Protein AF-A0AAQ3PZ11-F1 (afdb_monomer_lite)

Sequence (234 aa):
MNQSLGDPHLLPARLTFLPKIATSPKTSNTISHLSNPSLFALSLSPSLCYAPTFAASFSEICKVVAAILHIGNVEFKAEEADSSMKLIWKELGPKFKELLELEKPGVVDSILAACERLQTLSHECCHALSTAVNLDSESPSFIVPHIQFLESYFRDKSSWKWPPYDKMHVLGCLMLQIIFRYPMQLIQPFIMSLTSMDTAHVLQTAKDAGGVCVIEAFLSSDVSTKMKLKVVTK

Secondary structure (DSSP, 8-state):
-----------------------PPPP-----SS--TTTGGGS--GGG---TTTHHHHHHHHHHHHHHHT-SSS---HHHHHHHHHHHHHHHGGGHHHHHHTT-HHHHHHHHHHHHHTT-SHHHHHHHHHHHHS-TTS-GGGHHHHHHTHHHHHHSTTT----SSPPP-HHHHHHHHHHTTS-TTT-HHHHHHHHHS-HHHHHHHTTSTTHHHHHHHHHHSS--HHHHHHHHT-

pLDDT: mean 75.03, std 25.8, range [25.61, 98.44]

Organism: NCBI:txid4628

InterPro domains:
  IPR001313 Pumilio RNA-binding repeat [PF22493] (84-232)
  IPR040000 Nucleolar protein 9 [PTHR13102] (84-234)

Foldseek 3Di:
DDDDDYDDDDDDDDDDDDDDDDDDPDDPPDPDPPLDCVVLVPLPPPPLQPDPVCNVVVVVLCVLLVVLVPPPDDCPDLVNNQVVLVVVCVVPLLCCLVCLLSVNLSSLLSSLVSCLSSVHCLLSNLVSLLVSQADPPDDLLCSLVCLQASVQCSVCVVNDDRDLPDAGDQSSLSSLLSNLADAPVSNVSVLNNLLNDDPSVLVSLCVHPSSVSSLVSNCVHPDDPVSNVSSVVD

Structure (mmCIF, N/CA/C/O backbone):
data_AF-A0AAQ3PZ11-F1
#
_entry.id   AF-A0AAQ3PZ11-F1
#
loop_
_atom_site.group_PDB
_atom_site.id
_atom_site.type_symbol
_atom_site.label_atom_id
_atom_site.label_alt_id
_atom_site.label_comp_id
_atom_site.label_asym_id
_atom_site.label_entity_id
_atom_site.label_seq_id
_atom_site.pdbx_PDB_ins_code
_atom_site.Cartn_x
_atom_site.Cartn_y
_atom_site.Cartn_z
_atom_site.occupancy
_atom_site.B_iso_or_equiv
_atom_site.auth_seq_id
_atom_site.auth_comp_id
_atom_site.auth_asym_id
_atom_site.auth_atom_id
_atom_site.pdbx_PDB_model_num
ATOM 1 N N . MET A 1 1 ? -77.771 -7.022 -54.680 1.00 36.75 1 MET A N 1
ATOM 2 C CA . MET A 1 1 ? -78.127 -8.418 -55.024 1.00 36.75 1 MET A CA 1
ATOM 3 C C . MET A 1 1 ? -77.152 -9.322 -54.283 1.00 36.75 1 MET A C 1
ATOM 5 O O . MET A 1 1 ? -76.015 -8.904 -54.111 1.00 36.75 1 MET A O 1
ATOM 9 N N . ASN A 1 2 ? -77.604 -10.474 -53.782 1.00 32.19 2 ASN A N 1
ATOM 10 C CA . ASN A 1 2 ? -76.866 -11.309 -52.814 1.00 32.19 2 ASN A CA 1
ATOM 11 C C . ASN A 1 2 ? -76.415 -12.648 -53.439 1.00 32.19 2 ASN A C 1
ATOM 13 O O . ASN A 1 2 ? -76.792 -12.921 -54.574 1.00 32.19 2 ASN A O 1
ATOM 17 N N . GLN A 1 3 ? -75.769 -13.502 -52.617 1.00 35.34 3 GLN A N 1
ATOM 18 C CA . GLN A 1 3 ? -75.405 -14.922 -52.854 1.00 35.34 3 GLN A CA 1
ATOM 19 C C . GLN A 1 3 ? -74.089 -15.111 -53.650 1.00 35.34 3 GLN A C 1
ATOM 21 O O . GLN A 1 3 ? -73.796 -14.295 -54.515 1.00 35.34 3 GLN A O 1
ATOM 26 N N . SER A 1 4 ? -73.241 -16.134 -53.432 1.00 34.75 4 SER A N 1
ATOM 27 C CA . SER A 1 4 ? -73.127 -17.224 -52.418 1.00 34.75 4 SER A CA 1
ATOM 28 C C . SER A 1 4 ? -71.716 -17.874 -52.564 1.00 34.75 4 SER A C 1
ATOM 30 O O . SER A 1 4 ? -71.131 -17.741 -53.635 1.00 34.75 4 SER A O 1
ATOM 32 N N . LEU A 1 5 ? -71.071 -18.567 -51.605 1.00 34.78 5 LEU A N 1
ATOM 33 C CA . LEU A 1 5 ? -71.416 -18.963 -50.218 1.00 34.78 5 LEU A CA 1
ATOM 34 C C . LEU A 1 5 ? -70.396 -18.299 -49.229 1.00 34.78 5 LEU A C 1
ATOM 36 O O . LEU A 1 5 ? -70.319 -17.078 -49.301 1.00 34.78 5 LEU A O 1
ATOM 40 N N . GLY A 1 6 ? -69.602 -18.893 -48.312 1.00 31.66 6 GLY A N 1
ATOM 41 C CA . GLY A 1 6 ? -69.467 -20.254 -47.750 1.00 31.66 6 GLY A CA 1
ATOM 42 C C . GLY A 1 6 ? -68.297 -20.413 -46.751 1.00 31.66 6 GLY A C 1
ATOM 43 O O . GLY A 1 6 ? -67.342 -19.647 -46.800 1.00 31.66 6 GLY A O 1
ATOM 44 N N . ASP A 1 7 ? -68.408 -21.406 -45.858 1.00 33.47 7 ASP A N 1
ATOM 45 C CA . ASP A 1 7 ? -67.497 -21.811 -44.754 1.00 33.47 7 ASP A CA 1
ATOM 46 C C . ASP A 1 7 ? -67.854 -23.283 -44.370 1.00 33.47 7 ASP A C 1
ATOM 48 O O . ASP A 1 7 ? -68.903 -23.746 -44.845 1.00 33.47 7 ASP A O 1
ATOM 52 N N . PRO A 1 8 ? -67.155 -24.032 -43.477 1.00 45.72 8 PRO A N 1
ATOM 53 C CA . PRO A 1 8 ? -65.787 -23.913 -42.933 1.00 45.72 8 PRO A CA 1
ATOM 54 C C . PRO A 1 8 ? -64.980 -25.249 -43.004 1.00 45.72 8 PRO A C 1
ATOM 56 O O . PRO A 1 8 ? -65.504 -26.246 -43.492 1.00 45.72 8 PRO A O 1
ATOM 59 N N . HIS A 1 9 ? -63.737 -25.309 -42.472 1.00 32.34 9 HIS A N 1
ATOM 60 C CA . HIS A 1 9 ? -63.241 -26.332 -41.496 1.00 32.34 9 HIS A CA 1
ATOM 61 C C . HIS A 1 9 ? -61.698 -26.502 -41.383 1.00 32.34 9 HIS A C 1
ATOM 63 O O . HIS A 1 9 ? -60.962 -26.444 -42.358 1.00 32.34 9 HIS A O 1
ATOM 69 N N . LEU A 1 10 ? -61.269 -26.879 -40.164 1.00 33.16 10 LEU A N 1
ATOM 70 C CA . LEU A 1 10 ? -60.107 -27.727 -39.804 1.00 33.16 10 LEU A CA 1
ATOM 71 C C . LEU A 1 10 ? -58.674 -27.307 -40.213 1.00 33.16 10 LEU A C 1
ATOM 73 O O . LEU A 1 10 ? -58.118 -27.765 -41.207 1.00 33.16 10 LEU A O 1
ATOM 77 N N . LEU A 1 11 ? -57.987 -26.654 -39.266 1.00 35.41 11 LEU A N 1
ATOM 78 C CA . LEU A 1 11 ? -56.567 -26.908 -38.974 1.00 35.41 11 LEU A CA 1
ATOM 79 C C . LEU A 1 11 ? -56.425 -27.385 -37.511 1.00 35.41 11 LEU A C 1
ATOM 81 O O . LEU A 1 11 ? -57.203 -26.947 -36.660 1.00 35.41 11 LEU A O 1
ATOM 85 N N . PRO A 1 12 ? -55.493 -28.307 -37.194 1.00 33.69 12 PRO A N 1
ATOM 86 C CA . PRO A 1 12 ? -55.446 -28.969 -35.890 1.00 33.69 12 PRO A CA 1
ATOM 87 C C . PRO A 1 12 ? -54.764 -28.124 -34.806 1.00 33.69 12 PRO A C 1
ATOM 89 O O . PRO A 1 12 ? -53.751 -27.466 -35.037 1.00 33.69 12 PRO A O 1
ATOM 92 N N . ALA A 1 13 ? -55.278 -28.212 -33.579 1.00 28.98 13 ALA A N 1
ATOM 93 C CA . ALA A 1 13 ? -54.666 -27.589 -32.412 1.00 28.98 13 ALA A CA 1
ATOM 94 C C . ALA A 1 13 ? -53.525 -28.441 -31.830 1.00 28.98 13 ALA A C 1
ATOM 96 O O . ALA A 1 13 ? -53.654 -29.659 -31.689 1.00 28.98 13 ALA A O 1
ATOM 97 N N . ARG A 1 14 ? -52.468 -27.783 -31.337 1.00 26.67 14 ARG A N 1
ATOM 98 C CA . ARG A 1 14 ? -51.673 -28.319 -30.223 1.00 26.67 14 ARG A CA 1
ATOM 99 C C . ARG A 1 14 ? -51.283 -27.208 -29.249 1.00 26.67 14 ARG A C 1
ATOM 101 O O . ARG A 1 14 ? -50.350 -26.448 -29.479 1.00 26.67 14 ARG A O 1
ATOM 108 N N . LEU A 1 15 ? -52.043 -27.115 -28.161 1.00 26.11 15 LEU A N 1
ATOM 109 C CA . LEU A 1 15 ? -51.748 -26.264 -27.009 1.00 26.11 15 LEU A CA 1
ATOM 110 C C . LEU A 1 15 ? -50.578 -26.844 -26.207 1.00 26.11 15 LEU A C 1
ATOM 112 O O . LEU A 1 15 ? -50.657 -28.007 -25.826 1.00 26.11 15 LEU A O 1
ATOM 116 N N . THR A 1 16 ? -49.608 -26.008 -25.824 1.00 27.89 16 THR A N 1
ATOM 117 C CA . THR A 1 16 ? -48.995 -26.042 -24.478 1.00 27.89 16 THR A CA 1
ATOM 118 C C . THR A 1 16 ? -48.385 -24.685 -24.109 1.00 27.89 16 THR A C 1
ATOM 120 O O . THR A 1 16 ? -47.317 -24.335 -24.591 1.00 27.89 16 THR A O 1
ATOM 123 N N . PHE A 1 17 ? -49.092 -23.971 -23.232 1.00 27.08 17 PHE A N 1
ATOM 124 C CA . PHE A 1 17 ? -48.616 -23.175 -22.089 1.00 27.08 17 PH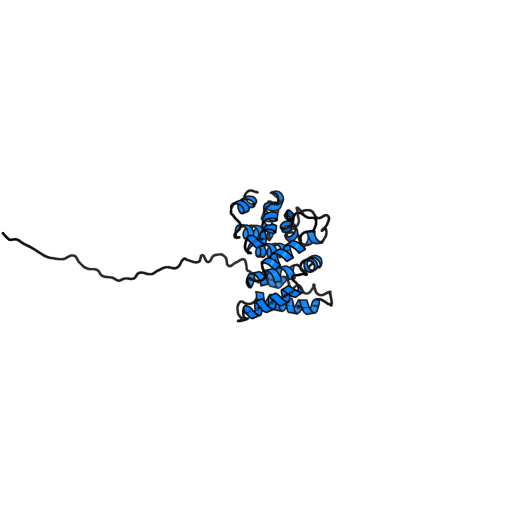E A CA 1
ATOM 125 C C . PHE A 1 17 ? -47.421 -22.187 -22.171 1.00 27.08 17 PHE A C 1
ATOM 127 O O . PHE A 1 17 ? -46.290 -22.496 -22.523 1.00 27.08 17 PHE A O 1
ATOM 134 N N . LEU A 1 18 ? -47.729 -20.994 -21.645 1.00 26.38 18 LEU A N 1
ATOM 135 C CA . LEU A 1 18 ? -46.874 -19.970 -21.020 1.00 26.38 18 LEU A CA 1
ATOM 136 C C . LEU A 1 18 ? -45.998 -20.544 -19.860 1.00 26.38 18 LEU A C 1
ATOM 138 O O . LEU A 1 18 ? -46.338 -21.628 -19.384 1.00 26.38 18 LEU A O 1
ATOM 142 N N . PRO A 1 19 ? -44.954 -19.844 -19.329 1.00 30.02 19 PRO A N 1
ATOM 143 C CA . PRO A 1 19 ? -44.882 -18.380 -19.247 1.00 30.02 19 PRO A CA 1
ATOM 144 C C . PRO A 1 19 ? -43.531 -17.669 -19.479 1.00 30.02 19 PRO A C 1
ATOM 146 O O . PRO A 1 19 ? -42.442 -18.230 -19.526 1.00 30.02 19 PRO A O 1
ATOM 149 N N . LYS A 1 20 ? -43.671 -16.342 -19.545 1.00 34.81 20 LYS A N 1
ATOM 150 C CA . LYS A 1 20 ? -42.645 -15.295 -19.487 1.00 34.81 20 LYS A CA 1
ATOM 151 C C . LYS A 1 20 ? -41.867 -15.355 -18.160 1.00 34.81 20 LYS A C 1
ATOM 153 O O . LYS A 1 20 ? -42.474 -15.202 -17.104 1.00 34.81 20 LYS A O 1
ATOM 158 N N . ILE A 1 21 ? -40.541 -15.491 -18.214 1.00 27.78 21 ILE A N 1
ATOM 159 C CA . ILE A 1 21 ? -39.638 -15.370 -17.054 1.00 27.78 21 ILE A CA 1
ATOM 160 C C . ILE A 1 21 ? -38.658 -14.221 -17.312 1.00 27.78 21 ILE A C 1
ATOM 162 O O . ILE A 1 21 ? -38.036 -14.159 -18.370 1.00 27.78 21 ILE A O 1
ATOM 166 N N . ALA A 1 22 ? -38.522 -13.312 -16.346 1.00 37.34 22 ALA A N 1
ATOM 167 C CA . ALA A 1 22 ? -37.475 -12.295 -16.350 1.00 37.34 22 ALA A CA 1
ATOM 168 C C . ALA A 1 22 ? -36.195 -12.876 -15.730 1.00 37.34 22 ALA A C 1
ATOM 170 O O . ALA A 1 22 ? -36.242 -13.441 -14.639 1.00 37.34 22 ALA A O 1
ATOM 171 N N . THR A 1 23 ? -35.054 -12.731 -16.404 1.00 29.06 23 THR A N 1
ATOM 172 C CA . THR A 1 23 ? -33.760 -13.218 -15.905 1.00 29.06 23 THR A CA 1
ATOM 173 C C . THR A 1 23 ? -32.856 -12.060 -15.500 1.00 29.06 23 THR A C 1
ATOM 175 O O . THR A 1 23 ? -32.478 -11.245 -16.339 1.00 29.06 23 THR A O 1
ATOM 178 N N . SER A 1 24 ? -32.494 -12.033 -14.215 1.00 25.89 24 SER A N 1
ATOM 179 C CA . SER A 1 24 ? -31.469 -11.160 -13.626 1.00 25.89 24 SER A CA 1
ATOM 180 C C . SER A 1 24 ? -30.148 -11.189 -14.415 1.00 25.89 24 SER A C 1
ATOM 182 O O . SER A 1 24 ? -29.820 -12.238 -14.985 1.00 25.89 24 SER A O 1
ATOM 184 N N . PRO A 1 25 ? -29.337 -10.108 -14.412 1.00 28.06 25 PRO A N 1
ATOM 185 C CA . PRO A 1 25 ? -27.943 -10.196 -14.842 1.00 28.06 25 PRO A CA 1
ATOM 186 C C . PRO A 1 25 ? -27.218 -11.312 -14.075 1.00 28.06 25 PRO A C 1
ATOM 188 O O . PRO A 1 25 ? -27.353 -11.435 -12.856 1.00 28.06 25 PRO A O 1
ATOM 191 N N . LYS A 1 26 ? -26.465 -12.146 -14.801 1.00 25.95 26 LYS A N 1
ATOM 192 C CA . LYS A 1 26 ? -25.678 -13.239 -14.218 1.00 25.95 26 LYS A CA 1
ATOM 193 C C . LYS A 1 26 ? -24.425 -12.680 -13.548 1.00 25.95 26 LYS A C 1
ATOM 195 O O . LYS A 1 26 ? -23.595 -12.069 -14.217 1.00 25.95 26 LYS A O 1
ATOM 200 N N . THR A 1 27 ? -24.251 -12.957 -12.259 1.00 28.91 27 THR A N 1
ATOM 201 C CA . THR A 1 27 ? -22.970 -12.773 -11.570 1.00 28.91 27 THR A CA 1
ATOM 202 C C . THR A 1 27 ? -21.941 -13.764 -12.120 1.00 28.91 27 THR A C 1
ATOM 204 O O . THR A 1 27 ? -22.195 -14.968 -12.186 1.00 28.91 27 THR A O 1
ATOM 207 N N . SER A 1 28 ? -20.777 -13.266 -12.542 1.00 25.61 28 SER A N 1
ATOM 208 C CA . SER A 1 28 ? -19.688 -14.106 -13.058 1.00 25.61 28 SER A CA 1
ATOM 209 C C . SER A 1 28 ? -18.809 -14.602 -11.906 1.00 25.61 28 SER A C 1
ATOM 211 O O . SER A 1 28 ? -17.788 -14.000 -11.573 1.00 25.61 28 SER A O 1
ATOM 213 N N . ASN A 1 29 ? -19.230 -15.690 -11.260 1.00 31.52 29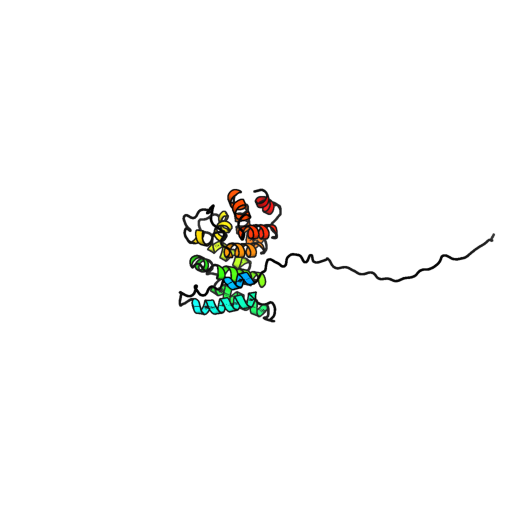 ASN A N 1
ATOM 214 C CA . ASN A 1 29 ? -18.560 -16.263 -10.089 1.00 31.52 29 ASN A CA 1
ATOM 215 C C . ASN A 1 29 ? -17.237 -16.972 -10.465 1.00 31.52 29 ASN A C 1
ATOM 217 O O . ASN A 1 29 ? -17.203 -18.200 -10.512 1.00 31.52 29 ASN A O 1
ATOM 221 N N . THR A 1 30 ? -16.152 -16.225 -10.727 1.00 31.47 30 THR A N 1
ATOM 222 C CA . THR A 1 30 ? -14.838 -16.833 -11.062 1.00 31.47 30 THR A CA 1
ATOM 223 C C . THR A 1 30 ? -13.592 -16.128 -10.489 1.00 31.47 30 THR A C 1
ATOM 225 O O . THR A 1 30 ? -12.499 -16.309 -11.015 1.00 31.47 30 THR A O 1
ATOM 228 N N . ILE A 1 31 ? -13.701 -15.360 -9.396 1.00 30.31 31 ILE A N 1
ATOM 229 C CA . ILE A 1 31 ? -12.525 -14.950 -8.592 1.00 30.31 31 ILE A CA 1
ATOM 230 C C . ILE A 1 31 ? -12.831 -15.159 -7.104 1.00 30.31 31 ILE A C 1
ATOM 232 O O . ILE A 1 31 ? -13.389 -14.291 -6.442 1.00 30.31 31 ILE A O 1
ATOM 236 N N . SER A 1 32 ? -12.469 -16.330 -6.578 1.00 26.75 32 SER A N 1
ATOM 237 C CA . SER A 1 32 ? -12.678 -16.707 -5.169 1.00 26.75 32 SER A CA 1
ATOM 238 C C . SER A 1 32 ? -11.451 -17.397 -4.555 1.00 26.75 32 SER A C 1
ATOM 240 O O . SER A 1 32 ? -11.596 -18.273 -3.708 1.00 26.75 32 SER A O 1
ATOM 242 N N . HIS A 1 33 ? -10.245 -17.064 -5.037 1.00 29.50 33 HIS A N 1
ATOM 243 C CA . HIS A 1 33 ? -9.034 -17.858 -4.773 1.00 29.50 33 HIS A CA 1
ATOM 244 C C . HIS A 1 33 ? -7.789 -17.081 -4.301 1.00 29.50 33 HIS A C 1
ATOM 246 O O . HIS A 1 33 ? -6.755 -17.705 -4.074 1.00 29.50 33 HIS A O 1
ATOM 252 N N . LEU A 1 34 ? -7.880 -15.756 -4.114 1.00 34.66 34 LEU A N 1
ATOM 253 C CA . LEU A 1 34 ? -6.769 -14.913 -3.626 1.00 34.66 34 LEU A CA 1
ATOM 254 C C . LEU A 1 34 ? -6.994 -14.289 -2.236 1.00 34.66 34 LEU A C 1
ATOM 256 O O . LEU A 1 34 ? -6.054 -13.790 -1.630 1.00 34.66 34 LEU A O 1
ATOM 260 N N . SER A 1 35 ? -8.195 -14.394 -1.665 1.00 35.59 35 SER A N 1
ATOM 261 C CA . SER A 1 35 ? -8.457 -14.104 -0.247 1.00 35.59 35 SER A CA 1
ATOM 262 C C . SER A 1 35 ? -8.221 -15.358 0.606 1.00 35.59 35 SER A C 1
ATOM 264 O O . SER A 1 35 ? -9.151 -15.893 1.207 1.00 35.59 35 SER A O 1
ATOM 266 N N . ASN A 1 36 ? -6.992 -15.887 0.593 1.00 31.98 36 ASN A N 1
ATOM 267 C CA . ASN A 1 36 ? -6.653 -17.132 1.286 1.00 31.98 36 ASN A CA 1
ATOM 268 C C . ASN A 1 36 ? -6.237 -16.852 2.751 1.00 31.98 36 ASN A C 1
ATOM 270 O O . ASN A 1 36 ? -5.145 -16.318 2.975 1.00 31.98 36 ASN A O 1
ATOM 274 N N . PRO A 1 37 ? -7.054 -17.204 3.767 1.00 38.53 37 PRO A N 1
ATOM 275 C CA . PRO A 1 37 ? -6.799 -16.824 5.161 1.00 38.53 37 PRO A CA 1
ATOM 276 C C . PRO A 1 37 ? -5.552 -17.488 5.770 1.00 38.53 37 PRO A C 1
ATOM 278 O O . PRO A 1 37 ? -5.083 -17.052 6.821 1.00 38.53 37 PRO A O 1
ATOM 281 N N . SER A 1 38 ? -4.974 -18.502 5.114 1.00 32.47 38 SER A N 1
ATOM 282 C CA . SER A 1 38 ? -3.760 -19.182 5.579 1.00 32.47 38 SER A CA 1
ATOM 283 C C . SER A 1 38 ? -2.516 -18.284 5.633 1.00 32.47 38 SER A C 1
ATOM 285 O O . SER A 1 38 ? -1.580 -18.614 6.355 1.00 32.47 38 SER A O 1
ATOM 287 N N . LEU A 1 39 ? -2.480 -17.169 4.889 1.00 37.41 39 LEU A N 1
ATOM 288 C CA . LEU A 1 39 ? -1.360 -16.217 4.938 1.00 37.41 39 LEU A CA 1
ATOM 289 C C . LEU A 1 39 ? -1.420 -15.289 6.162 1.00 37.41 39 LEU A C 1
ATOM 291 O O . LEU A 1 39 ? -0.385 -15.021 6.767 1.00 37.41 39 LEU A O 1
ATOM 295 N N . PHE A 1 40 ? -2.615 -14.859 6.583 1.00 41.53 40 PHE A N 1
ATOM 296 C CA . PHE A 1 40 ? -2.774 -13.974 7.747 1.00 41.53 40 PHE A CA 1
ATOM 297 C C . PHE A 1 40 ? -2.348 -14.644 9.060 1.00 41.53 40 PHE A C 1
ATOM 299 O O . PHE A 1 40 ? -1.725 -14.004 9.907 1.00 41.53 40 PHE A O 1
ATOM 306 N N . ALA A 1 41 ? -2.592 -15.952 9.198 1.00 36.62 41 ALA A N 1
ATOM 307 C CA . ALA A 1 41 ? -2.204 -16.731 10.377 1.00 36.62 41 ALA A CA 1
ATOM 308 C C . ALA A 1 41 ? -0.682 -16.756 10.649 1.00 36.62 41 ALA A C 1
ATOM 310 O O . ALA A 1 41 ? -0.273 -17.050 11.769 1.00 36.62 41 ALA A O 1
ATOM 311 N N . LEU A 1 42 ? 0.156 -16.435 9.653 1.00 35.06 42 LEU A N 1
ATOM 312 C CA . LEU A 1 42 ? 1.618 -16.424 9.779 1.00 35.06 42 LEU A CA 1
ATOM 313 C C . LEU A 1 42 ? 2.203 -15.045 10.136 1.00 35.06 42 LEU A C 1
ATOM 315 O O . LEU A 1 42 ? 3.373 -14.971 10.503 1.00 35.06 42 LEU A O 1
ATOM 319 N N . SER A 1 43 ? 1.420 -13.958 10.081 1.00 40.31 43 SER A N 1
ATOM 320 C CA . SER A 1 43 ? 1.929 -12.612 10.406 1.00 40.31 43 SER A CA 1
ATOM 321 C C . SER A 1 43 ? 1.996 -12.318 11.914 1.00 40.31 43 SER A C 1
ATOM 323 O O . SER A 1 43 ? 2.635 -11.343 12.312 1.00 40.31 43 SER A O 1
ATOM 325 N N . LEU A 1 44 ? 1.367 -13.136 12.764 1.00 41.19 44 LEU A N 1
ATOM 326 C CA . LEU A 1 44 ? 1.407 -13.003 14.228 1.00 41.19 44 LEU A CA 1
ATOM 327 C C . LEU A 1 44 ? 2.577 -13.801 14.830 1.00 41.19 44 LEU A C 1
ATOM 329 O O . LEU A 1 44 ? 2.393 -14.658 15.694 1.00 41.19 44 LEU A O 1
ATOM 333 N N . SER A 1 45 ? 3.797 -13.527 14.356 1.00 34.06 45 SER A N 1
ATOM 334 C CA . SER A 1 45 ? 5.008 -14.172 14.877 1.00 34.06 45 SER A CA 1
ATOM 335 C C . SER A 1 45 ? 5.249 -13.780 16.351 1.00 34.06 45 SER A C 1
ATOM 337 O O . SER A 1 45 ? 5.330 -12.582 16.643 1.00 34.06 45 SER A O 1
ATOM 339 N N . PRO A 1 46 ? 5.425 -14.735 17.292 1.00 39.84 46 PRO A N 1
ATOM 340 C CA . PRO A 1 4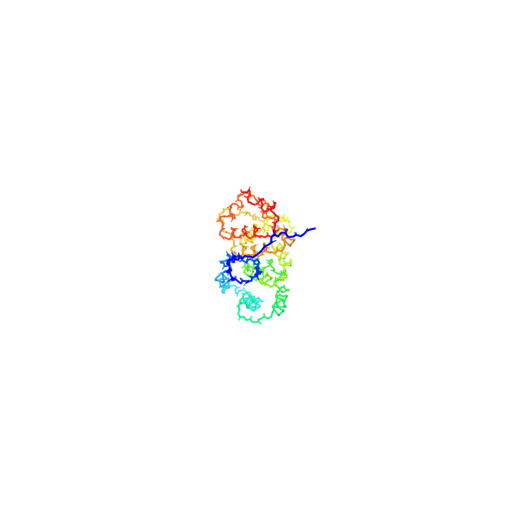6 ? 5.584 -14.436 18.725 1.00 39.84 46 PRO A CA 1
ATOM 341 C C . PRO A 1 46 ? 6.812 -13.590 19.111 1.00 39.84 46 PRO A C 1
ATOM 343 O O . PRO A 1 46 ? 6.938 -13.181 20.265 1.00 39.84 46 PRO A O 1
ATOM 346 N N . SER A 1 47 ? 7.730 -13.333 18.176 1.00 36.41 47 SER A N 1
ATOM 347 C CA . SER A 1 47 ? 8.995 -12.623 18.400 1.00 36.41 47 SER A CA 1
ATOM 348 C C . SER A 1 47 ? 8.874 -11.099 18.556 1.00 36.41 47 SER A C 1
ATOM 350 O O . SER A 1 47 ? 9.836 -10.466 18.983 1.00 36.41 47 SER A O 1
ATOM 352 N N . LEU A 1 48 ? 7.723 -10.484 18.259 1.00 44.00 48 LEU A N 1
ATOM 353 C CA . LEU A 1 48 ? 7.564 -9.015 18.206 1.00 44.00 48 LEU A CA 1
ATOM 354 C C . LEU A 1 48 ? 7.462 -8.308 19.586 1.00 44.00 48 LEU A C 1
ATOM 356 O O . LEU A 1 48 ? 7.112 -7.126 19.674 1.00 44.00 48 LEU A O 1
ATOM 360 N N . CYS A 1 49 ? 7.747 -9.028 20.674 1.00 38.16 49 CYS A N 1
ATOM 361 C CA . CYS A 1 49 ? 7.305 -8.728 22.041 1.00 38.16 49 CYS A CA 1
ATOM 362 C C . CYS A 1 49 ? 8.365 -8.083 22.963 1.00 38.16 49 CYS A C 1
ATOM 364 O O . CYS A 1 49 ? 8.372 -8.359 24.160 1.00 38.16 49 CYS A O 1
ATOM 366 N N . TYR A 1 50 ? 9.233 -7.198 22.453 1.00 38.78 50 TYR A N 1
ATOM 367 C CA . TYR A 1 50 ? 10.238 -6.484 23.271 1.00 38.78 50 TYR A CA 1
ATOM 368 C C . TYR A 1 50 ? 10.116 -4.948 23.245 1.00 38.78 50 TYR A C 1
ATOM 370 O O . TYR A 1 50 ? 11.056 -4.217 22.950 1.00 38.78 50 TYR A O 1
ATOM 378 N N . ALA A 1 51 ? 8.936 -4.448 23.626 1.00 40.97 51 ALA A N 1
ATOM 379 C CA . ALA A 1 51 ? 8.744 -3.076 24.111 1.00 40.97 51 ALA A CA 1
ATOM 380 C C . ALA A 1 51 ? 7.623 -3.067 25.178 1.00 40.97 51 ALA A C 1
ATOM 382 O O . ALA A 1 51 ? 6.463 -3.319 24.830 1.00 40.97 51 ALA A O 1
ATOM 383 N N . PRO A 1 52 ? 7.922 -2.814 26.472 1.00 42.50 52 PRO A N 1
ATOM 384 C CA . PRO A 1 52 ? 6.985 -3.094 27.567 1.00 42.50 52 PRO A CA 1
ATOM 385 C C . PRO A 1 52 ? 5.716 -2.229 27.534 1.00 42.50 52 PRO A C 1
ATOM 387 O O . PRO A 1 52 ? 4.649 -2.698 27.916 1.00 42.50 52 PRO A O 1
ATOM 390 N N . THR A 1 53 ? 5.799 -1.001 27.020 1.00 48.41 53 THR A N 1
ATOM 391 C CA . THR A 1 53 ? 4.660 -0.078 26.865 1.00 48.41 53 THR A CA 1
ATOM 392 C C . THR A 1 53 ? 3.693 -0.450 25.739 1.00 48.41 53 THR A C 1
ATOM 394 O O . THR A 1 53 ? 2.588 0.083 25.710 1.00 48.41 53 THR A O 1
ATOM 397 N N . PHE A 1 54 ? 4.078 -1.332 24.809 1.00 45.38 54 PHE A N 1
ATOM 398 C CA . PHE A 1 54 ? 3.275 -1.636 23.615 1.00 45.38 54 PHE A CA 1
ATOM 399 C C . PHE A 1 54 ? 2.669 -3.046 23.630 1.00 45.38 54 PHE A C 1
ATOM 401 O O . PHE A 1 54 ? 1.588 -3.249 23.085 1.00 45.38 54 PHE A O 1
ATOM 408 N N . ALA A 1 55 ? 3.335 -4.020 24.262 1.00 49.06 55 ALA A N 1
ATOM 409 C CA . ALA A 1 55 ? 2.983 -5.442 24.160 1.00 49.06 55 ALA A CA 1
ATOM 410 C C . ALA A 1 55 ? 1.556 -5.787 24.642 1.00 49.06 55 ALA A C 1
ATOM 412 O O . ALA A 1 55 ? 0.883 -6.608 24.019 1.00 49.06 55 ALA A O 1
ATOM 413 N N . ALA A 1 56 ? 1.072 -5.144 25.712 1.00 41.81 56 ALA A N 1
ATOM 414 C CA . ALA A 1 56 ? -0.282 -5.371 26.227 1.00 41.81 56 ALA A CA 1
ATOM 415 C C . ALA A 1 56 ? -1.358 -4.893 25.234 1.00 41.81 56 ALA A C 1
ATOM 417 O O . ALA A 1 56 ? -2.219 -5.671 24.825 1.00 41.81 56 ALA A O 1
ATOM 418 N N . SER A 1 57 ? -1.256 -3.640 24.780 1.00 51.59 57 SER A N 1
ATOM 419 C CA . SER A 1 57 ? -2.168 -3.049 23.794 1.00 51.59 57 SER A CA 1
ATOM 420 C C . SER A 1 57 ? -2.117 -3.783 22.453 1.00 51.59 57 SER A C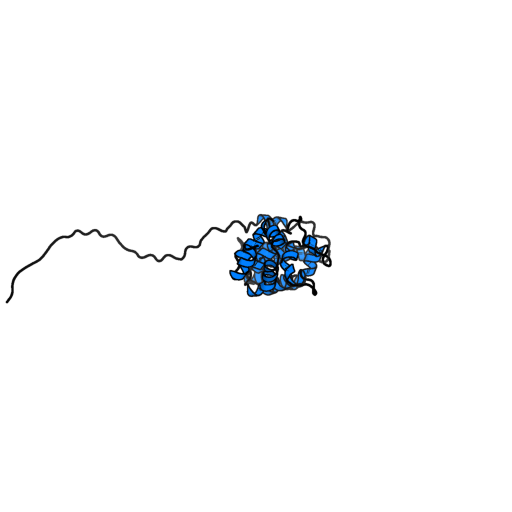 1
ATOM 422 O O . SER A 1 57 ? -3.152 -4.000 21.831 1.00 51.59 57 SER A O 1
ATOM 424 N N . PHE A 1 58 ? -0.925 -4.211 22.024 1.00 55.88 58 PHE A N 1
ATOM 425 C CA . PHE A 1 58 ? -0.720 -4.965 20.787 1.00 55.88 58 PHE A CA 1
ATOM 426 C C . PHE A 1 58 ? -1.533 -6.264 20.764 1.00 55.88 58 PHE A C 1
ATOM 428 O O . PHE A 1 58 ? -2.189 -6.546 19.768 1.00 55.88 58 PHE A O 1
ATOM 435 N N . SER A 1 59 ? -1.543 -7.026 21.864 1.00 56.06 59 SER A N 1
ATOM 436 C CA . SER A 1 59 ? -2.297 -8.284 21.959 1.00 56.06 59 SER A CA 1
ATOM 437 C C . SER A 1 59 ? -3.801 -8.068 21.760 1.00 56.06 59 SER A C 1
ATOM 439 O O . SER A 1 59 ? -4.416 -8.750 20.941 1.00 56.06 59 SER A O 1
ATOM 441 N N . GLU A 1 60 ? -4.395 -7.077 22.434 1.00 55.22 60 GLU A N 1
ATOM 442 C CA . GLU A 1 60 ? -5.827 -6.782 22.280 1.00 55.22 60 GLU A CA 1
ATOM 443 C C . GLU A 1 60 ? -6.163 -6.175 20.914 1.00 55.22 60 GLU A C 1
ATOM 445 O O . GLU A 1 60 ? -7.170 -6.548 20.316 1.00 55.22 60 GLU A O 1
ATOM 450 N N . ILE A 1 61 ? -5.307 -5.316 20.355 1.00 61.91 61 ILE A N 1
ATOM 451 C CA . ILE A 1 61 ? -5.520 -4.767 19.008 1.00 61.91 61 ILE A CA 1
ATOM 452 C C . ILE A 1 61 ? -5.424 -5.876 17.953 1.00 61.91 61 ILE A C 1
ATOM 454 O O . ILE A 1 61 ? -6.295 -5.966 17.091 1.00 61.91 61 ILE A O 1
ATOM 458 N N . CYS A 1 62 ? -4.438 -6.772 18.045 1.00 60.53 62 CYS A N 1
ATOM 459 C CA . CYS A 1 62 ? -4.351 -7.936 17.165 1.00 60.53 62 CYS A CA 1
ATOM 460 C C . CYS A 1 62 ? -5.547 -8.877 17.337 1.00 60.53 62 CYS A C 1
ATOM 462 O O . CYS A 1 62 ? -6.028 -9.389 16.333 1.00 60.53 62 CYS A O 1
ATOM 464 N N . LYS A 1 63 ? -6.090 -9.064 18.549 1.00 59.31 63 LYS A N 1
ATOM 465 C CA . LYS A 1 63 ? -7.341 -9.818 18.749 1.00 59.31 63 LYS A CA 1
ATOM 466 C C . LYS A 1 63 ? -8.545 -9.131 18.115 1.00 59.31 63 LYS A C 1
ATOM 468 O O . LYS A 1 63 ? -9.324 -9.819 17.470 1.00 59.31 63 LYS A O 1
ATOM 473 N N . VAL A 1 64 ? -8.715 -7.816 18.266 1.00 59.94 64 VAL A N 1
ATOM 474 C CA . VAL A 1 64 ? -9.855 -7.094 17.671 1.00 59.94 64 VAL A CA 1
ATOM 475 C C . VAL A 1 64 ? -9.743 -7.071 16.148 1.00 59.94 64 VAL A C 1
ATOM 477 O O . VAL A 1 64 ? -10.727 -7.350 15.471 1.00 59.94 64 VAL A O 1
ATOM 480 N N . VAL A 1 65 ? -8.555 -6.825 15.591 1.00 64.12 65 VAL A N 1
ATOM 481 C CA . VAL A 1 65 ? -8.346 -6.842 14.137 1.00 64.12 65 VAL A CA 1
ATOM 482 C C . VAL A 1 65 ? -8.449 -8.261 13.566 1.00 64.12 65 VAL A C 1
ATOM 484 O O . VAL A 1 65 ? -9.095 -8.447 12.539 1.00 64.12 65 VAL A O 1
ATOM 487 N N . ALA A 1 66 ? -7.918 -9.284 14.244 1.00 65.31 66 ALA A N 1
ATOM 488 C CA . ALA A 1 66 ? -8.123 -10.675 13.840 1.00 65.31 66 ALA A CA 1
ATOM 489 C C . ALA A 1 66 ? -9.596 -11.090 13.967 1.00 65.31 66 ALA A C 1
ATOM 491 O O . ALA A 1 66 ? -10.107 -11.739 13.064 1.00 65.31 66 ALA A O 1
ATOM 492 N N . ALA A 1 67 ? -10.308 -10.685 15.025 1.00 60.97 67 ALA A N 1
ATOM 493 C CA . ALA A 1 67 ? -11.743 -10.927 15.161 1.00 60.97 67 ALA A CA 1
ATOM 494 C C . ALA A 1 67 ? -12.509 -10.276 14.005 1.00 60.97 67 ALA A C 1
ATOM 496 O O . ALA A 1 67 ? -13.262 -10.971 13.335 1.00 60.97 67 ALA A O 1
ATOM 497 N N . ILE A 1 68 ? -12.239 -8.998 13.708 1.00 62.62 68 ILE A N 1
ATOM 498 C CA . ILE A 1 68 ? -12.751 -8.277 12.534 1.00 62.62 68 ILE A CA 1
ATOM 499 C C . ILE A 1 68 ? -12.509 -9.100 11.258 1.00 62.62 68 ILE A C 1
ATOM 501 O O . ILE A 1 68 ? -13.470 -9.465 10.584 1.00 62.62 68 ILE A O 1
ATOM 505 N N . LEU A 1 69 ? -11.260 -9.455 10.945 1.00 62.84 69 LEU A N 1
ATOM 506 C CA . LEU A 1 69 ? -10.901 -10.201 9.730 1.00 62.84 69 LEU A CA 1
ATOM 507 C C . LEU A 1 69 ? -11.469 -11.637 9.696 1.00 62.84 69 LEU A C 1
ATOM 509 O O . LEU A 1 69 ? -11.724 -12.161 8.613 1.00 62.84 69 LEU A O 1
ATOM 513 N N . HIS A 1 70 ? -11.727 -12.253 10.854 1.00 59.75 70 HIS A N 1
ATOM 514 C CA . HIS A 1 70 ? -12.338 -13.579 10.995 1.00 59.75 70 HIS A CA 1
ATOM 515 C C . HIS A 1 70 ? -13.874 -13.563 11.157 1.00 59.75 70 HIS A C 1
ATOM 517 O O . HIS A 1 70 ? -14.460 -14.632 11.356 1.00 59.75 70 HIS A O 1
ATOM 523 N N . ILE A 1 71 ? -14.567 -12.420 11.008 1.00 55.34 71 ILE A N 1
ATOM 524 C CA . ILE A 1 71 ? -16.036 -12.403 10.845 1.00 55.34 71 ILE A CA 1
ATOM 525 C C . ILE A 1 71 ? -16.390 -13.006 9.477 1.00 55.34 71 ILE A C 1
ATOM 527 O O . ILE A 1 71 ? -16.593 -12.309 8.483 1.00 55.34 71 ILE A O 1
ATOM 531 N N . GLY A 1 72 ? -16.465 -14.334 9.459 1.00 46.66 72 GLY A N 1
ATOM 532 C CA . GLY A 1 72 ? -17.149 -15.137 8.450 1.00 46.66 72 GLY A CA 1
ATOM 533 C C . GLY A 1 72 ? -18.266 -16.007 9.036 1.00 46.66 72 GLY A C 1
ATOM 534 O O . GLY A 1 72 ? -18.884 -16.750 8.283 1.00 46.66 72 GLY A O 1
ATOM 535 N N . ASN A 1 73 ? -18.501 -15.973 10.362 1.00 40.31 73 ASN A N 1
ATOM 536 C CA . ASN A 1 73 ? -19.464 -16.877 11.016 1.00 40.31 73 ASN A CA 1
ATOM 537 C C . ASN A 1 73 ? -20.024 -16.417 12.390 1.00 40.31 73 ASN A C 1
ATOM 539 O O . ASN A 1 73 ? -20.497 -17.253 13.156 1.00 40.31 73 ASN A O 1
ATOM 543 N N . VAL A 1 74 ? -19.944 -15.125 12.749 1.00 46.59 74 VAL A N 1
ATOM 544 C CA . VAL A 1 74 ? -20.495 -14.578 14.015 1.00 46.59 74 VAL A CA 1
ATOM 545 C C . VAL A 1 74 ? -21.105 -13.195 13.769 1.00 46.59 74 VAL A C 1
ATOM 547 O O . VAL A 1 74 ? -20.499 -12.375 13.083 1.00 46.59 74 VAL A O 1
ATOM 550 N N . GLU A 1 75 ? -22.272 -12.916 14.358 1.00 45.94 75 GLU A N 1
ATOM 551 C CA . GLU A 1 75 ? -23.012 -11.644 14.254 1.00 45.94 75 GLU A CA 1
ATOM 552 C C . GLU A 1 75 ? -22.392 -10.499 15.084 1.00 45.94 75 GLU A C 1
ATOM 554 O O . GLU A 1 75 ? -23.054 -9.849 15.894 1.00 45.94 75 GLU A O 1
ATOM 559 N N . PHE A 1 76 ? -21.101 -10.226 14.893 1.00 53.91 76 PHE A N 1
ATOM 560 C CA . PHE A 1 76 ? -20.488 -9.008 15.423 1.00 53.91 76 PHE A CA 1
ATOM 561 C C . PHE A 1 76 ? -20.990 -7.815 14.594 1.00 53.91 76 PHE A C 1
ATOM 563 O O . PHE A 1 76 ? -20.749 -7.762 13.384 1.00 53.91 76 PHE A O 1
ATOM 570 N N . LYS A 1 77 ? -21.738 -6.885 15.204 1.00 62.50 77 LYS A N 1
ATOM 571 C CA . LYS A 1 77 ? -22.468 -5.862 14.437 1.00 62.50 77 LYS A CA 1
ATOM 572 C C . LYS A 1 77 ? -21.502 -4.914 13.728 1.00 62.50 77 LYS A C 1
ATOM 574 O O . LYS A 1 77 ? -20.496 -4.496 14.298 1.00 62.50 77 LYS A O 1
ATOM 579 N N . ALA A 1 78 ? -21.839 -4.516 12.500 1.00 64.94 78 ALA A N 1
ATOM 580 C CA . ALA A 1 78 ? -21.001 -3.621 11.699 1.00 64.94 78 ALA A CA 1
ATOM 581 C C . ALA A 1 78 ? -20.726 -2.275 12.403 1.00 64.94 78 ALA A C 1
ATOM 583 O O . ALA A 1 78 ? -19.607 -1.776 12.349 1.00 64.94 78 ALA A O 1
ATOM 584 N N . GLU A 1 79 ? -21.711 -1.740 13.131 1.00 68.75 79 GLU A N 1
ATOM 585 C CA . GLU A 1 79 ? -21.589 -0.512 13.934 1.00 68.75 79 GLU A CA 1
ATOM 586 C C . GLU A 1 79 ? -20.597 -0.672 15.104 1.00 68.75 79 GLU A C 1
ATOM 588 O O . GLU A 1 79 ? -19.773 0.205 15.362 1.00 68.75 79 GLU A O 1
ATOM 593 N N . GLU A 1 80 ? -20.621 -1.823 15.782 1.00 72.12 80 GLU A N 1
ATOM 594 C CA . GLU A 1 80 ? -19.709 -2.160 16.885 1.00 72.12 80 GLU A CA 1
ATOM 595 C C . GLU A 1 80 ? -18.275 -2.385 16.367 1.00 72.12 80 GLU A C 1
ATOM 597 O O . GLU A 1 80 ? -17.300 -2.043 17.044 1.00 72.12 80 GLU A O 1
ATOM 602 N N . ALA A 1 81 ? -18.137 -2.901 15.139 1.00 74.38 81 ALA A N 1
ATOM 603 C CA . ALA A 1 81 ? -16.857 -3.076 14.455 1.00 74.38 81 ALA A CA 1
ATOM 604 C C . ALA A 1 81 ? -16.256 -1.745 13.982 1.00 74.38 81 ALA A C 1
ATOM 606 O O . ALA A 1 81 ? -15.090 -1.483 14.267 1.00 74.38 81 ALA A O 1
ATOM 607 N N . ASP A 1 82 ? -17.033 -0.885 13.320 1.00 78.94 82 ASP A N 1
ATOM 608 C CA . ASP A 1 82 ? -16.597 0.450 12.890 1.00 78.94 82 ASP A CA 1
ATOM 609 C C . ASP A 1 82 ? -16.250 1.350 14.090 1.00 78.94 82 ASP A C 1
ATOM 611 O O . ASP A 1 82 ? -15.203 2.001 14.086 1.00 78.94 82 ASP A O 1
ATOM 615 N N . SER A 1 83 ? -17.043 1.312 15.168 1.00 82.44 83 SER A N 1
ATOM 616 C CA . SER A 1 83 ? -16.724 2.030 16.409 1.00 82.44 83 SER A CA 1
ATOM 617 C C . SER A 1 83 ? -15.400 1.549 17.021 1.00 82.44 83 SER A C 1
ATOM 619 O O . SER A 1 83 ? -14.562 2.361 17.420 1.00 82.44 83 SER A O 1
ATOM 621 N N . SER A 1 84 ? -15.178 0.231 17.061 1.00 81.19 84 SER A N 1
ATOM 622 C CA . SER A 1 84 ? -13.930 -0.368 17.557 1.00 81.19 84 SER A CA 1
ATOM 623 C C . SER A 1 84 ? -12.736 -0.033 16.652 1.00 81.19 84 SER A C 1
ATOM 625 O O . SER A 1 84 ? -11.656 0.301 17.144 1.00 81.19 84 SER A O 1
ATOM 627 N N . MET A 1 85 ? -12.933 -0.038 15.330 1.00 86.69 85 MET A N 1
ATOM 628 C CA . MET A 1 85 ? -11.916 0.332 14.344 1.00 86.69 85 MET A CA 1
ATOM 629 C C . MET A 1 85 ? -11.533 1.813 14.455 1.00 86.69 85 MET A C 1
ATOM 631 O O . MET A 1 85 ? -10.351 2.143 14.394 1.00 86.69 85 MET A O 1
ATOM 635 N N . LYS A 1 86 ? -12.490 2.710 14.718 1.00 88.31 86 LYS A N 1
ATOM 636 C CA . LYS A 1 86 ? -12.230 4.140 14.969 1.00 88.31 86 LYS A CA 1
ATOM 637 C C . LYS A 1 86 ? -11.425 4.386 16.250 1.00 88.31 86 LYS A C 1
ATOM 639 O O . LYS A 1 86 ? -10.589 5.291 16.269 1.00 88.31 86 LYS A O 1
ATOM 644 N N . LEU A 1 87 ? -11.599 3.562 17.288 1.00 86.25 87 LEU A N 1
ATOM 645 C CA . LEU A 1 87 ? -10.754 3.606 18.490 1.00 86.25 87 LEU A CA 1
ATOM 646 C C . LEU A 1 87 ? -9.323 3.117 18.207 1.00 86.25 87 LEU A C 1
ATOM 648 O O . LEU A 1 87 ? -8.368 3.797 18.580 1.00 86.25 87 LEU A O 1
ATOM 652 N N . ILE A 1 88 ? -9.161 2.001 17.488 1.00 86.94 88 ILE A N 1
ATOM 653 C CA . ILE A 1 88 ? -7.840 1.502 17.053 1.00 86.94 88 ILE A CA 1
ATOM 654 C C . ILE A 1 88 ? -7.136 2.533 16.164 1.00 86.94 88 ILE A C 1
ATOM 656 O O . ILE A 1 88 ? -5.950 2.809 16.346 1.00 86.94 88 ILE A O 1
ATOM 660 N N . TRP A 1 89 ? -7.871 3.142 15.232 1.00 91.44 89 TRP A N 1
ATOM 661 C CA . TRP A 1 89 ? -7.358 4.168 14.333 1.00 91.44 89 TRP A CA 1
ATOM 662 C C . TRP A 1 89 ? -6.827 5.386 15.085 1.00 91.44 89 TRP A C 1
ATOM 664 O O . TRP A 1 89 ? -5.726 5.847 14.792 1.00 91.44 89 TRP A O 1
ATOM 674 N N . LYS A 1 90 ? -7.566 5.876 16.086 1.00 90.31 90 LYS A N 1
ATOM 675 C CA . LYS A 1 90 ? -7.136 7.002 16.924 1.00 90.31 90 LYS A CA 1
ATOM 676 C C . LYS A 1 90 ? -5.778 6.743 17.589 1.00 90.31 90 LYS A C 1
ATOM 678 O O . LYS A 1 90 ? -4.959 7.655 17.667 1.00 90.31 90 LYS A O 1
ATOM 683 N N . GLU A 1 91 ? -5.534 5.513 18.041 1.00 87.56 91 GLU A N 1
ATOM 684 C CA . GLU A 1 91 ? -4.298 5.152 18.741 1.00 87.56 91 GLU A CA 1
ATOM 685 C C . GLU A 1 91 ? -3.141 4.758 17.812 1.00 87.56 91 GLU A C 1
ATOM 687 O O . GLU A 1 91 ? -1.986 4.996 18.173 1.00 87.56 91 GLU A O 1
ATOM 692 N N . LEU A 1 92 ? -3.404 4.165 16.639 1.00 89.31 92 LEU A N 1
ATOM 693 C CA . LEU A 1 92 ? -2.362 3.605 15.761 1.00 89.31 92 LEU A CA 1
ATOM 694 C C . LEU A 1 92 ? -2.230 4.255 14.380 1.00 89.31 92 LEU A C 1
ATOM 696 O O . LEU A 1 92 ? -1.126 4.251 13.841 1.00 89.31 92 LEU A O 1
ATOM 700 N N . GLY A 1 93 ? -3.288 4.838 13.814 1.00 90.75 93 GLY A N 1
ATOM 701 C CA . GLY A 1 93 ? -3.245 5.522 12.512 1.00 90.75 93 GLY A CA 1
ATOM 702 C C . GLY A 1 93 ? -2.166 6.615 12.446 1.00 90.75 93 GLY A C 1
ATOM 703 O O . GLY A 1 93 ? -1.305 6.562 11.566 1.00 90.75 93 GLY A O 1
ATOM 704 N N . PRO A 1 94 ? -2.097 7.537 13.431 1.00 93.38 94 PRO A N 1
ATOM 705 C CA . PRO A 1 94 ? -1.018 8.526 13.534 1.00 93.38 94 PRO A CA 1
ATOM 706 C C . PRO A 1 94 ? 0.393 7.935 13.704 1.00 93.38 94 PRO A C 1
ATOM 708 O O . PRO A 1 94 ? 1.375 8.649 13.519 1.00 93.38 94 PRO A O 1
ATOM 711 N N . LYS A 1 95 ? 0.510 6.648 14.062 1.00 94.06 95 LYS A N 1
ATOM 712 C CA . LYS A 1 95 ? 1.777 5.950 14.334 1.00 94.06 95 LYS A CA 1
ATOM 713 C C . LYS A 1 95 ? 2.242 5.063 13.175 1.00 94.06 95 LYS A C 1
ATOM 715 O O . LYS A 1 95 ? 3.206 4.326 13.341 1.00 94.06 95 LYS A O 1
ATOM 720 N N . PHE A 1 96 ? 1.621 5.123 11.991 1.00 94.88 96 PHE A N 1
ATOM 721 C CA . PHE A 1 96 ? 2.024 4.305 10.831 1.00 94.88 96 PHE A CA 1
ATOM 722 C C . PHE A 1 96 ? 3.523 4.419 10.499 1.00 94.88 96 PHE A C 1
ATOM 724 O O . PHE A 1 96 ? 4.160 3.407 10.225 1.00 94.88 96 PHE A O 1
ATOM 731 N N . LYS A 1 97 ? 4.108 5.621 10.594 1.00 94.56 97 LYS A N 1
ATOM 732 C CA . LYS A 1 97 ? 5.551 5.842 10.396 1.00 94.56 97 LYS A CA 1
ATOM 733 C C . LYS A 1 97 ? 6.403 5.103 11.434 1.00 94.56 97 LYS A C 1
ATOM 735 O O . LYS A 1 97 ? 7.261 4.317 11.055 1.00 94.56 97 LYS A O 1
ATOM 740 N N . GLU A 1 98 ? 6.094 5.280 12.720 1.00 93.19 98 GLU A N 1
ATOM 741 C CA . GLU A 1 98 ? 6.743 4.586 13.844 1.00 93.19 98 GLU A CA 1
ATOM 742 C C . GLU A 1 98 ? 6.603 3.057 13.726 1.00 93.19 98 GLU A C 1
ATOM 744 O O . GLU A 1 98 ? 7.560 2.321 13.940 1.00 93.19 98 GLU A O 1
ATOM 749 N N . LEU A 1 99 ? 5.429 2.559 13.327 1.00 91.12 99 LEU A N 1
ATOM 750 C CA . LEU A 1 99 ? 5.174 1.129 13.137 1.00 91.12 99 LEU A CA 1
ATOM 751 C C . LEU A 1 99 ? 6.009 0.520 12.004 1.00 91.12 99 LEU A C 1
ATOM 753 O O . LEU A 1 99 ? 6.443 -0.622 12.135 1.00 91.12 99 LEU A O 1
ATOM 757 N N . LEU A 1 100 ? 6.248 1.249 10.911 1.00 93.06 100 LEU A N 1
ATOM 758 C CA . LEU A 1 100 ? 7.124 0.787 9.830 1.00 93.06 100 LEU A CA 1
ATOM 759 C C . LEU A 1 100 ? 8.610 0.913 10.210 1.00 93.06 100 LEU A C 1
ATOM 761 O O . LEU A 1 100 ? 9.373 -0.016 9.961 1.00 93.06 100 LEU A O 1
ATOM 765 N N . GLU A 1 101 ? 8.996 1.998 10.889 1.00 92.31 101 GLU A N 1
ATOM 766 C CA . GLU A 1 101 ? 10.360 2.239 11.397 1.00 92.31 101 GLU A CA 1
ATOM 767 C C . GLU A 1 101 ? 10.767 1.256 12.518 1.00 92.31 101 GLU A C 1
ATOM 769 O O . GLU A 1 101 ? 11.953 1.005 12.710 1.00 92.31 101 GLU A O 1
ATOM 774 N N . LEU A 1 102 ? 9.801 0.638 13.212 1.00 91.00 102 LEU A N 1
ATOM 775 C CA . LEU A 1 102 ? 10.005 -0.431 14.205 1.00 91.00 102 LEU A CA 1
ATOM 776 C C . LEU A 1 102 ? 9.811 -1.859 13.647 1.00 91.00 102 LEU A C 1
ATOM 778 O O . LEU A 1 102 ? 9.570 -2.785 14.427 1.00 91.00 102 LEU A O 1
ATOM 782 N N . GLU A 1 103 ? 9.862 -2.043 12.323 1.00 88.56 103 GLU A N 1
ATOM 783 C CA . GLU A 1 103 ? 9.697 -3.341 11.640 1.00 88.56 103 GLU A CA 1
ATOM 784 C C . GLU A 1 103 ? 8.363 -4.059 11.967 1.00 88.56 103 GLU A C 1
ATOM 786 O O . GLU A 1 103 ? 8.290 -5.286 12.065 1.00 88.56 103 GLU A O 1
ATOM 791 N N . LYS A 1 104 ? 7.257 -3.306 12.105 1.00 89.00 104 LYS A N 1
ATOM 792 C CA . LYS A 1 104 ? 5.897 -3.832 12.386 1.00 89.00 104 LYS A CA 1
ATOM 793 C C . LYS A 1 104 ? 4.880 -3.630 11.242 1.00 89.00 104 LYS A C 1
ATOM 795 O O . LYS A 1 104 ? 3.719 -3.307 11.521 1.00 89.00 104 LYS A O 1
ATOM 800 N N . PRO A 1 105 ? 5.230 -3.867 9.958 1.00 90.62 105 PRO A N 1
ATOM 801 C CA . PRO A 1 105 ? 4.321 -3.650 8.829 1.00 90.62 105 PRO A CA 1
ATOM 802 C C . PRO A 1 105 ? 3.040 -4.490 8.903 1.00 90.62 105 PRO A C 1
ATOM 804 O O . PRO A 1 105 ? 2.004 -4.042 8.423 1.00 90.62 105 PRO A O 1
ATOM 807 N N . GLY A 1 106 ? 3.061 -5.654 9.565 1.00 87.94 106 GLY A N 1
ATOM 808 C CA . GLY A 1 106 ? 1.862 -6.479 9.760 1.00 87.94 106 GLY A CA 1
ATOM 809 C C . GLY A 1 106 ? 0.738 -5.765 10.520 1.00 87.94 106 GLY A C 1
ATOM 810 O O . GLY A 1 106 ? -0.430 -6.046 10.274 1.00 87.94 106 GLY A O 1
ATOM 811 N N . VAL A 1 107 ? 1.058 -4.792 11.385 1.00 87.88 107 VAL A N 1
ATOM 812 C CA . VAL A 1 107 ? 0.051 -3.957 12.069 1.00 87.88 107 VAL A CA 1
ATOM 813 C C . VAL A 1 107 ? -0.638 -3.025 11.078 1.00 87.88 107 VAL A C 1
ATOM 815 O O . VAL A 1 107 ? -1.861 -2.925 11.072 1.00 87.88 107 VAL A O 1
ATOM 818 N N . VAL A 1 108 ? 0.151 -2.363 10.229 1.00 93.31 108 VAL A N 1
ATOM 819 C CA . VAL A 1 108 ? -0.337 -1.418 9.218 1.00 93.31 108 VAL A CA 1
ATOM 820 C C . VAL A 1 108 ? -1.189 -2.151 8.181 1.00 93.31 108 VAL A C 1
ATOM 822 O O . VAL A 1 108 ? -2.310 -1.728 7.921 1.00 93.31 108 VAL A O 1
ATOM 825 N N . ASP A 1 109 ? -0.718 -3.291 7.669 1.00 92.62 109 ASP A N 1
ATOM 826 C CA . ASP A 1 109 ? -1.467 -4.139 6.730 1.00 92.62 109 ASP A CA 1
ATOM 827 C C . ASP A 1 109 ? -2.794 -4.631 7.333 1.00 92.62 109 ASP A C 1
ATOM 829 O O . ASP A 1 109 ? -3.855 -4.459 6.735 1.00 92.62 109 ASP A O 1
ATOM 833 N N . SER A 1 110 ? -2.763 -5.128 8.575 1.00 87.62 110 SER A N 1
ATOM 834 C CA . SER A 1 110 ? -3.969 -5.588 9.276 1.00 87.62 110 SER A CA 1
ATOM 835 C C . SER A 1 110 ? -4.984 -4.455 9.506 1.00 87.62 110 SER A C 1
ATOM 837 O O . SER A 1 110 ? -6.188 -4.681 9.383 1.00 87.62 110 SER A O 1
ATOM 839 N N . ILE A 1 111 ? -4.527 -3.228 9.797 1.00 91.44 111 ILE A N 1
ATOM 840 C CA . ILE A 1 111 ? -5.394 -2.040 9.906 1.00 91.44 111 ILE A CA 1
ATOM 841 C C . ILE A 1 111 ? -5.991 -1.672 8.543 1.00 91.44 111 ILE A C 1
ATOM 843 O O . ILE A 1 111 ? -7.194 -1.432 8.464 1.00 91.44 111 ILE A O 1
ATOM 847 N N . LEU A 1 112 ? -5.196 -1.659 7.467 1.00 93.12 112 LEU A N 1
ATOM 848 C CA . LEU A 1 112 ? -5.702 -1.384 6.117 1.00 93.12 112 LEU A CA 1
ATOM 849 C C . LEU A 1 112 ? -6.754 -2.419 5.692 1.00 93.12 112 LEU A C 1
ATOM 851 O O . LEU A 1 112 ? -7.806 -2.034 5.187 1.00 93.12 112 LEU A O 1
ATOM 855 N N . ALA A 1 113 ? -6.505 -3.706 5.941 1.00 89.56 113 ALA A N 1
ATOM 856 C CA . ALA A 1 113 ? -7.433 -4.791 5.633 1.00 89.56 113 ALA A CA 1
ATOM 857 C C . ALA A 1 113 ? -8.724 -4.703 6.467 1.00 89.56 113 ALA A C 1
ATOM 859 O O . ALA A 1 113 ? -9.815 -4.951 5.954 1.00 89.56 113 ALA A O 1
ATOM 860 N N . ALA A 1 114 ? -8.630 -4.306 7.740 1.00 87.50 114 ALA A N 1
ATOM 861 C CA . ALA A 1 114 ? -9.798 -4.055 8.580 1.00 87.50 114 ALA A CA 1
ATOM 862 C C . ALA A 1 114 ? -10.636 -2.870 8.072 1.00 87.50 114 ALA A C 1
ATOM 864 O O . ALA A 1 114 ? -11.857 -2.990 7.974 1.00 87.50 114 ALA A O 1
ATOM 865 N N . CYS A 1 115 ? -9.987 -1.758 7.716 1.00 91.12 115 CYS A N 1
ATOM 866 C CA . CYS A 1 115 ? -10.633 -0.563 7.177 1.00 91.12 115 CYS A CA 1
ATOM 867 C C . CYS A 1 115 ? -11.294 -0.813 5.812 1.00 91.12 115 CYS A C 1
ATOM 869 O O . CYS A 1 115 ? -12.430 -0.387 5.609 1.00 91.12 115 CYS A O 1
ATOM 871 N N . GLU A 1 116 ? -10.649 -1.556 4.905 1.00 90.00 116 GLU A N 1
ATOM 872 C CA . GLU A 1 116 ? -11.233 -1.940 3.611 1.00 90.00 116 GLU A CA 1
ATOM 873 C C . GLU A 1 116 ? -12.443 -2.861 3.793 1.00 90.00 116 GLU A C 1
ATOM 875 O O . GLU A 1 116 ? -13.529 -2.556 3.295 1.00 90.00 116 GLU A O 1
ATOM 880 N N . ARG A 1 117 ? -12.320 -3.910 4.610 1.00 86.81 117 ARG A N 1
ATOM 881 C CA . ARG A 1 117 ? -13.407 -4.870 4.853 1.00 86.81 117 ARG A CA 1
ATOM 882 C C . ARG A 1 117 ? -14.599 -4.255 5.606 1.00 86.81 117 ARG A C 1
ATOM 884 O O . ARG A 1 117 ? -15.710 -4.773 5.521 1.00 86.81 117 ARG A O 1
ATOM 891 N N . LEU A 1 118 ? -14.380 -3.163 6.345 1.00 87.94 118 LEU A N 1
ATOM 892 C CA . LEU A 1 118 ? -15.422 -2.355 7.000 1.00 87.94 118 LEU A CA 1
ATOM 893 C C . LEU A 1 118 ? -15.865 -1.130 6.175 1.00 87.94 118 LEU A C 1
ATOM 895 O O . LEU A 1 118 ? -16.769 -0.421 6.610 1.00 87.94 118 LEU A O 1
ATOM 899 N N . GLN A 1 119 ? -15.253 -0.876 5.011 1.00 90.31 119 GLN A N 1
ATOM 900 C CA . GLN A 1 119 ? -15.494 0.295 4.152 1.00 90.31 119 GLN A CA 1
ATOM 901 C C . GLN A 1 119 ? -15.429 1.637 4.918 1.00 90.31 119 GLN A C 1
ATOM 903 O O . GLN A 1 119 ? -16.233 2.544 4.700 1.00 90.31 119 GLN A O 1
ATOM 908 N N . THR A 1 120 ? -14.463 1.762 5.833 1.00 92.25 120 THR A N 1
ATOM 909 C CA . THR A 1 120 ? -14.285 2.921 6.726 1.00 92.25 120 THR A CA 1
ATOM 910 C C . THR A 1 120 ? -12.857 3.469 6.634 1.00 92.25 120 THR A C 1
ATOM 912 O O . THR A 1 120 ? -11.944 2.769 6.198 1.00 92.25 120 THR A O 1
ATOM 915 N N . LEU A 1 121 ? -12.650 4.728 7.040 1.00 94.31 121 LEU A N 1
ATOM 916 C CA . LEU A 1 121 ? -11.331 5.378 7.195 1.00 94.31 121 LEU A CA 1
ATOM 917 C C . LEU A 1 121 ? -10.399 5.346 5.960 1.00 94.31 121 LEU A C 1
ATOM 919 O O . LEU A 1 121 ? -9.183 5.496 6.088 1.00 94.31 121 LEU A O 1
ATOM 923 N N . SER A 1 122 ? -10.924 5.118 4.753 1.00 94.06 122 SER A N 1
ATOM 924 C CA . SER A 1 122 ? -10.105 4.835 3.564 1.00 94.06 122 SER A CA 1
ATOM 925 C C . SER A 1 122 ? -9.226 6.015 3.136 1.00 94.06 122 SER A C 1
ATOM 927 O O . SER A 1 122 ? -8.099 5.810 2.686 1.00 94.06 122 SER A O 1
ATOM 929 N N . HIS A 1 123 ? -9.704 7.252 3.307 1.00 95.88 123 HIS A N 1
ATOM 930 C CA . HIS A 1 123 ? -8.933 8.465 3.016 1.00 95.88 123 HIS A CA 1
ATOM 931 C C . HIS A 1 123 ? -7.782 8.632 4.015 1.00 95.88 123 HIS A C 1
ATOM 933 O O . HIS A 1 123 ? -6.635 8.848 3.627 1.00 95.88 123 HIS A O 1
ATOM 939 N N . GLU A 1 124 ? -8.086 8.467 5.298 1.00 96.88 124 GLU A N 1
ATOM 940 C CA . GLU A 1 124 ? -7.156 8.560 6.416 1.00 96.88 124 GLU A CA 1
ATOM 941 C C . GLU A 1 124 ? -6.070 7.477 6.322 1.00 96.88 124 GLU A C 1
ATOM 943 O O . GLU A 1 124 ? -4.892 7.768 6.520 1.00 96.88 124 GLU A O 1
ATOM 948 N N . CYS A 1 125 ? -6.450 6.262 5.913 1.00 96.00 125 CYS A N 1
ATOM 949 C CA . CYS A 1 125 ? -5.551 5.153 5.598 1.00 96.00 125 CYS A CA 1
ATOM 950 C C . CYS A 1 125 ? -4.593 5.478 4.443 1.00 96.00 125 CYS A C 1
ATOM 952 O O . CYS A 1 125 ? -3.381 5.305 4.588 1.00 96.00 125 CYS A O 1
ATOM 954 N N . CYS A 1 126 ? -5.116 5.970 3.311 1.00 95.50 126 CYS A N 1
ATOM 955 C CA . CYS A 1 126 ? -4.298 6.384 2.165 1.00 95.50 126 CYS A CA 1
ATOM 956 C C . CYS A 1 126 ? -3.303 7.480 2.558 1.00 95.50 126 CYS A C 1
ATOM 958 O O . CYS A 1 126 ? -2.116 7.387 2.240 1.00 95.50 126 CYS A O 1
ATOM 960 N N . HIS A 1 127 ? -3.788 8.499 3.273 1.00 95.38 127 HIS A N 1
ATOM 961 C CA . HIS A 1 127 ? -2.986 9.632 3.706 1.00 95.38 127 HIS A CA 1
ATOM 962 C C . HIS A 1 127 ? -1.873 9.191 4.665 1.00 95.38 127 HIS A C 1
ATOM 964 O O . HIS A 1 127 ? -0.700 9.367 4.334 1.00 95.38 127 HIS A O 1
ATOM 970 N N . ALA A 1 128 ? -2.211 8.532 5.779 1.00 96.44 128 ALA A N 1
ATOM 971 C CA . ALA A 1 128 ? -1.238 8.100 6.783 1.00 96.44 128 ALA A CA 1
ATOM 972 C C . ALA A 1 128 ? -0.172 7.154 6.208 1.00 96.44 128 ALA A C 1
ATOM 974 O O . ALA A 1 128 ? 1.006 7.303 6.531 1.00 96.44 128 ALA A O 1
ATOM 975 N N . LEU A 1 129 ? -0.552 6.222 5.321 1.00 97.00 129 LEU A N 1
ATOM 976 C CA . LEU A 1 129 ? 0.415 5.351 4.648 1.00 97.00 129 LEU A CA 1
ATOM 977 C C . LEU A 1 129 ? 1.346 6.157 3.734 1.00 97.00 129 LEU A C 1
ATOM 979 O O . LEU A 1 129 ? 2.559 5.988 3.814 1.00 97.00 129 LEU A O 1
ATOM 983 N N . SER A 1 130 ? 0.804 7.061 2.907 1.00 94.75 130 SER A N 1
ATOM 984 C CA . SER A 1 130 ? 1.620 7.888 2.005 1.00 94.75 130 SER A CA 1
ATOM 985 C C . SER A 1 130 ? 2.603 8.795 2.760 1.00 94.75 130 SER A C 1
ATOM 987 O O . SER A 1 130 ? 3.764 8.892 2.373 1.00 94.75 130 SER A O 1
ATOM 989 N N . THR A 1 131 ? 2.182 9.383 3.884 1.00 93.75 131 THR A N 1
ATOM 990 C CA . THR A 1 131 ? 3.020 10.225 4.753 1.00 93.75 131 THR A CA 1
ATOM 991 C C . THR A 1 131 ? 4.052 9.417 5.550 1.00 93.75 131 THR A C 1
ATOM 993 O O . THR A 1 131 ? 5.103 9.944 5.905 1.00 93.75 131 THR A O 1
ATOM 996 N N . ALA A 1 132 ? 3.804 8.133 5.822 1.00 94.62 132 ALA A N 1
ATOM 997 C CA . ALA A 1 132 ? 4.764 7.275 6.518 1.00 94.62 132 ALA A CA 1
ATOM 998 C C . ALA A 1 132 ? 5.977 6.885 5.647 1.00 94.62 132 ALA A C 1
ATOM 1000 O O . ALA A 1 132 ? 7.089 6.746 6.168 1.00 94.62 132 ALA A O 1
ATOM 1001 N N . VAL A 1 133 ? 5.768 6.721 4.333 1.00 92.50 133 VAL A N 1
ATOM 1002 C CA . VAL A 1 133 ? 6.755 6.164 3.381 1.00 92.50 133 VAL A CA 1
ATOM 1003 C C . VAL A 1 133 ? 7.372 7.181 2.413 1.00 92.50 133 VAL A C 1
ATOM 1005 O O . VAL A 1 133 ? 8.152 6.796 1.549 1.00 92.50 133 VAL A O 1
ATOM 1008 N N . ASN A 1 134 ? 7.031 8.463 2.525 1.00 86.81 134 ASN A N 1
ATOM 1009 C CA . ASN A 1 134 ? 7.648 9.549 1.759 1.00 86.81 134 ASN A CA 1
ATOM 1010 C C . ASN A 1 134 ? 8.490 10.400 2.721 1.00 86.81 134 ASN A C 1
ATOM 1012 O O . ASN A 1 134 ? 8.032 10.692 3.829 1.00 86.81 134 ASN A O 1
ATOM 1016 N N . LEU A 1 135 ? 9.693 10.830 2.333 1.00 77.19 135 LEU A N 1
ATOM 1017 C CA . LEU A 1 135 ? 10.367 11.915 3.055 1.00 77.19 135 LEU A CA 1
ATOM 1018 C C . LEU A 1 135 ? 9.727 13.262 2.698 1.00 77.19 135 LEU A C 1
ATOM 1020 O O . LEU A 1 135 ? 9.247 13.461 1.584 1.00 77.19 135 LEU A O 1
ATOM 1024 N N . ASP A 1 136 ? 9.773 14.229 3.612 1.00 68.12 136 ASP A N 1
ATOM 1025 C CA . ASP A 1 136 ? 9.197 15.569 3.407 1.00 68.12 136 ASP A CA 1
ATOM 1026 C C . ASP A 1 136 ? 9.862 16.355 2.250 1.00 68.12 136 ASP A C 1
ATOM 1028 O O . ASP A 1 136 ? 9.330 17.355 1.772 1.00 68.12 136 ASP A O 1
ATOM 1032 N N . SER A 1 137 ? 11.024 15.885 1.781 1.00 59.19 137 SER A N 1
ATOM 1033 C CA . SER A 1 137 ? 11.792 16.408 0.644 1.00 59.19 137 SER A CA 1
ATOM 1034 C C . SER A 1 137 ? 11.629 15.616 -0.662 1.00 59.19 137 SER A C 1
ATOM 1036 O O . SER A 1 137 ? 12.222 15.996 -1.673 1.00 59.19 137 SER A O 1
ATOM 1038 N N . GLU A 1 138 ? 10.906 14.493 -0.661 1.00 63.28 138 GLU A N 1
ATOM 1039 C CA . GLU A 1 138 ? 10.852 13.564 -1.797 1.00 63.28 138 GLU A CA 1
ATOM 1040 C C . GLU A 1 138 ? 9.638 13.767 -2.705 1.00 63.28 138 GLU A C 1
ATOM 1042 O O . GLU A 1 138 ? 8.511 13.996 -2.265 1.00 63.28 138 GLU A O 1
ATOM 1047 N N . SER A 1 139 ? 9.871 13.589 -4.008 1.00 66.12 139 SER A N 1
ATOM 1048 C CA . SER A 1 139 ? 8.803 13.472 -4.998 1.00 66.12 139 SER A CA 1
ATOM 1049 C C . SER A 1 139 ? 7.934 12.238 -4.701 1.00 66.12 139 SER A C 1
ATOM 1051 O O . SER A 1 139 ? 8.488 11.144 -4.556 1.00 66.12 139 SER A O 1
ATOM 1053 N N . PRO A 1 140 ? 6.588 12.348 -4.745 1.00 68.50 140 PRO A N 1
ATOM 1054 C CA . PRO A 1 140 ? 5.674 11.223 -4.516 1.00 68.50 140 PRO A CA 1
ATOM 1055 C C . PRO A 1 140 ? 5.781 10.109 -5.573 1.00 68.50 140 PRO A C 1
ATOM 1057 O O . PRO A 1 140 ? 5.082 9.103 -5.485 1.00 68.50 140 PRO A O 1
ATOM 1060 N N . SER A 1 141 ? 6.665 10.250 -6.567 1.00 82.31 141 SER A N 1
ATOM 1061 C CA . SER A 1 141 ? 7.019 9.205 -7.533 1.00 82.31 141 SER A CA 1
ATOM 1062 C C . SER A 1 141 ? 7.511 7.902 -6.890 1.00 82.31 141 SER A C 1
ATOM 1064 O O . SER A 1 141 ? 7.358 6.850 -7.508 1.00 82.31 141 SER A O 1
ATOM 1066 N N . PHE A 1 142 ? 8.053 7.927 -5.666 1.00 89.69 142 PHE A N 1
ATOM 1067 C CA . PHE A 1 142 ? 8.681 6.752 -5.042 1.00 89.69 142 PHE A CA 1
ATOM 1068 C C . PHE A 1 142 ? 7.843 6.025 -3.973 1.00 89.69 142 PHE A C 1
ATOM 1070 O O . PHE A 1 142 ? 8.261 4.973 -3.501 1.00 89.69 142 PHE A O 1
ATOM 1077 N N . ILE A 1 143 ? 6.625 6.489 -3.668 1.00 95.00 143 ILE A N 1
ATOM 1078 C CA . ILE A 1 143 ? 5.735 5.885 -2.652 1.00 95.00 143 ILE A CA 1
ATOM 1079 C C . ILE A 1 143 ? 5.504 4.376 -2.877 1.00 95.00 143 ILE A C 1
ATOM 1081 O O . ILE A 1 143 ? 5.590 3.589 -1.937 1.00 95.00 143 ILE A O 1
ATOM 1085 N N . VAL A 1 144 ? 5.226 3.950 -4.115 1.00 96.88 144 VAL A N 1
ATOM 1086 C CA . VAL A 1 144 ? 5.014 2.530 -4.452 1.00 96.88 144 VAL A CA 1
ATOM 1087 C C . VAL A 1 144 ? 6.320 1.726 -4.357 1.00 96.88 144 VAL A C 1
ATOM 1089 O O . VAL A 1 144 ? 6.301 0.729 -3.640 1.00 96.88 144 VAL A O 1
ATOM 1092 N N . PRO A 1 145 ? 7.457 2.148 -4.954 1.00 95.88 145 PRO A N 1
ATOM 1093 C CA . PRO A 1 145 ? 8.773 1.557 -4.691 1.00 95.88 145 PRO A CA 1
ATOM 1094 C C . PRO A 1 145 ? 9.128 1.397 -3.201 1.00 95.88 145 PRO A C 1
ATOM 1096 O O . PRO A 1 145 ? 9.565 0.323 -2.790 1.00 95.88 145 PRO A O 1
ATOM 1099 N N . HIS A 1 146 ? 8.895 2.419 -2.371 1.00 95.94 146 HIS A N 1
ATOM 1100 C CA . HIS A 1 146 ? 9.197 2.376 -0.935 1.00 95.94 146 HIS A CA 1
ATOM 1101 C C . HIS A 1 146 ? 8.339 1.344 -0.188 1.00 95.94 146 HIS A C 1
ATOM 1103 O O . HIS A 1 146 ? 8.830 0.677 0.721 1.00 95.94 146 HIS A O 1
ATOM 1109 N N . ILE A 1 147 ? 7.078 1.150 -0.596 1.00 97.31 147 ILE A N 1
ATOM 1110 C CA . ILE A 1 147 ? 6.216 0.098 -0.033 1.00 97.31 147 ILE A CA 1
ATOM 1111 C C . ILE A 1 147 ? 6.555 -1.287 -0.618 1.00 97.31 147 ILE A C 1
ATOM 1113 O O . ILE A 1 147 ? 6.489 -2.292 0.089 1.00 97.31 147 ILE A O 1
ATOM 1117 N N . GLN A 1 148 ? 6.974 -1.373 -1.883 1.00 96.88 148 GLN A N 1
ATOM 1118 C CA . GLN A 1 148 ? 7.461 -2.622 -2.480 1.00 96.88 148 GLN A CA 1
ATOM 1119 C C . GLN A 1 148 ? 8.728 -3.137 -1.786 1.00 96.88 148 GLN A C 1
ATOM 1121 O O . GLN A 1 148 ? 8.901 -4.347 -1.687 1.00 96.88 148 GLN A O 1
ATOM 1126 N N . PHE A 1 149 ? 9.579 -2.258 -1.251 1.00 96.31 149 PHE A N 1
ATOM 1127 C CA . PHE A 1 149 ? 10.845 -2.629 -0.610 1.00 96.31 149 PHE A CA 1
ATOM 1128 C C . PHE A 1 149 ? 10.979 -2.102 0.828 1.00 96.31 149 PHE A C 1
ATOM 1130 O O . PHE A 1 149 ? 12.064 -1.678 1.219 1.00 96.31 149 PHE A O 1
ATOM 1137 N N . LEU A 1 150 ? 9.900 -2.154 1.626 1.00 94.44 150 LEU A N 1
ATOM 1138 C CA . LEU A 1 150 ? 9.837 -1.593 2.992 1.00 94.44 150 LEU A CA 1
ATOM 1139 C C . LEU A 1 150 ? 11.093 -1.842 3.846 1.00 94.44 150 LEU A C 1
ATOM 1141 O O . LEU A 1 150 ? 11.641 -0.894 4.396 1.00 94.44 150 LEU A O 1
ATOM 1145 N N . GLU A 1 151 ? 11.569 -3.087 3.937 1.00 91.25 151 GLU A N 1
ATOM 1146 C CA . GLU A 1 151 ? 12.745 -3.445 4.749 1.00 91.25 151 GLU A CA 1
ATOM 1147 C C . GLU A 1 151 ? 14.029 -2.728 4.282 1.00 91.25 151 GLU A C 1
ATOM 1149 O O . GLU A 1 151 ? 14.787 -2.204 5.093 1.00 91.25 151 GLU A O 1
ATOM 1154 N N . SER A 1 152 ? 14.252 -2.658 2.966 1.00 93.00 152 SER A N 1
ATOM 1155 C CA . SER A 1 152 ? 15.394 -1.961 2.359 1.00 93.00 152 SER A CA 1
ATOM 1156 C C . SER A 1 152 ? 15.255 -0.438 2.489 1.00 93.00 152 SER A C 1
ATOM 1158 O O . SER A 1 152 ? 16.215 0.248 2.841 1.00 93.00 152 SER A O 1
ATOM 1160 N N . TYR A 1 153 ? 14.048 0.094 2.271 1.00 93.69 153 TYR A N 1
ATOM 1161 C CA . TYR A 1 153 ? 13.772 1.527 2.363 1.00 93.69 153 TYR A CA 1
ATOM 1162 C C . TYR A 1 153 ? 13.945 2.063 3.785 1.00 93.69 153 TYR A C 1
ATOM 1164 O O . TYR A 1 153 ? 14.629 3.062 3.981 1.00 93.69 153 TYR A O 1
ATOM 1172 N N . PHE A 1 154 ? 13.376 1.406 4.797 1.00 91.75 154 PHE A N 1
ATOM 1173 C CA . PHE A 1 154 ? 13.488 1.889 6.175 1.00 91.75 154 PHE A CA 1
ATOM 1174 C C . PHE A 1 154 ? 14.886 1.681 6.783 1.00 91.75 154 PHE A C 1
ATOM 1176 O O . PHE A 1 154 ? 15.251 2.421 7.696 1.00 91.75 154 PHE A O 1
ATOM 1183 N N . ARG A 1 155 ? 15.699 0.767 6.232 1.00 91.00 155 ARG A N 1
ATOM 1184 C CA . ARG A 1 155 ? 17.113 0.577 6.598 1.00 91.00 155 ARG A CA 1
ATOM 1185 C C . ARG A 1 155 ? 18.013 1.722 6.122 1.00 91.00 155 ARG A C 1
ATOM 1187 O O . ARG A 1 155 ? 18.761 2.273 6.923 1.00 91.00 155 ARG A O 1
ATOM 1194 N N . ASP A 1 156 ? 17.912 2.105 4.848 1.00 90.06 156 ASP A N 1
ATOM 1195 C CA . ASP A 1 156 ? 18.836 3.045 4.184 1.00 90.06 156 ASP A CA 1
ATOM 1196 C C . ASP A 1 156 ? 18.139 4.346 3.717 1.00 90.06 156 ASP A C 1
ATOM 1198 O O . ASP A 1 156 ? 18.499 4.956 2.711 1.00 90.06 156 ASP A O 1
ATOM 1202 N N . LYS A 1 157 ? 17.116 4.787 4.460 1.00 87.88 157 LYS A N 1
ATOM 1203 C CA . LYS A 1 157 ? 16.071 5.749 4.043 1.00 87.88 157 LYS A CA 1
ATOM 1204 C C . LYS A 1 157 ? 16.529 7.033 3.338 1.00 87.88 157 LYS A C 1
ATOM 1206 O O . LYS A 1 157 ? 15.831 7.514 2.456 1.00 87.88 157 LYS A O 1
ATOM 1211 N N . SER A 1 158 ? 17.670 7.611 3.717 1.00 86.19 158 SER A N 1
ATOM 1212 C CA . SER A 1 158 ? 18.186 8.875 3.152 1.00 86.19 158 SER A CA 1
ATOM 1213 C C . SER A 1 158 ? 19.126 8.704 1.951 1.00 86.19 158 SER A C 1
ATOM 1215 O O . SER A 1 158 ? 19.514 9.693 1.326 1.00 86.19 158 SER A O 1
ATOM 1217 N N . SER A 1 159 ? 19.514 7.470 1.632 1.00 88.44 159 SER A N 1
ATOM 1218 C CA . SER A 1 159 ? 20.420 7.112 0.534 1.00 88.44 159 SER A CA 1
ATOM 1219 C C . SER A 1 159 ? 19.862 5.991 -0.355 1.00 88.44 159 SER A C 1
ATOM 1221 O O . SER A 1 159 ? 20.574 5.512 -1.248 1.00 88.44 159 SER A O 1
ATOM 1223 N N . TRP A 1 160 ? 18.605 5.595 -0.112 1.00 92.19 160 TRP A N 1
ATOM 1224 C CA . TRP A 1 160 ? 17.951 4.438 -0.710 1.00 92.19 160 TRP A CA 1
ATOM 1225 C C . TRP A 1 160 ? 17.941 4.491 -2.236 1.00 92.19 160 TRP A C 1
ATOM 1227 O O . TRP A 1 160 ? 17.812 5.543 -2.868 1.00 92.19 160 TRP A O 1
ATOM 1237 N N . LYS A 1 161 ? 18.086 3.312 -2.837 1.00 91.38 161 LYS A N 1
ATOM 1238 C CA . LYS A 1 161 ? 18.059 3.091 -4.281 1.00 91.38 161 LYS A CA 1
ATOM 1239 C C . LYS A 1 161 ? 17.318 1.797 -4.540 1.00 91.38 161 LYS A C 1
ATOM 1241 O O . LYS A 1 161 ? 17.443 0.854 -3.765 1.00 91.38 161 LYS A O 1
ATOM 1246 N N . TRP A 1 162 ? 16.612 1.747 -5.664 1.00 92.94 162 TRP A N 1
ATOM 1247 C CA . TRP A 1 162 ? 15.916 0.547 -6.105 1.00 92.94 162 TRP A CA 1
ATOM 1248 C C . TRP A 1 162 ? 16.862 -0.674 -6.128 1.00 92.94 162 TRP A C 1
ATOM 1250 O O . TRP A 1 162 ? 17.868 -0.634 -6.846 1.00 92.94 162 TRP A O 1
ATOM 1260 N N . PRO A 1 163 ? 16.566 -1.756 -5.384 1.00 93.12 163 PRO A N 1
ATOM 1261 C CA . PRO A 1 163 ? 17.408 -2.945 -5.353 1.00 93.12 163 PRO A CA 1
ATOM 1262 C C . PRO A 1 163 ? 17.075 -3.884 -6.534 1.00 93.12 163 PRO A C 1
ATOM 1264 O O . PRO A 1 163 ? 15.984 -4.455 -6.594 1.00 93.12 163 PRO A O 1
ATOM 1267 N N . PRO A 1 164 ? 17.996 -4.102 -7.494 1.00 88.06 164 PRO A N 1
ATOM 1268 C CA . PRO A 1 164 ? 17.693 -4.830 -8.734 1.00 88.06 164 PRO A CA 1
ATOM 1269 C C . PRO A 1 164 ? 17.570 -6.357 -8.573 1.00 88.06 164 PRO A C 1
ATOM 1271 O O . PRO A 1 164 ? 17.198 -7.039 -9.527 1.00 88.06 164 PRO A O 1
ATOM 1274 N N . TYR A 1 165 ? 17.906 -6.903 -7.398 1.00 89.06 165 TYR A N 1
ATOM 1275 C CA . TYR A 1 165 ? 17.942 -8.349 -7.133 1.00 89.06 165 TYR A CA 1
ATOM 1276 C C . TYR A 1 165 ? 17.140 -8.781 -5.896 1.00 89.06 165 TYR A C 1
ATOM 1278 O O . TYR A 1 165 ? 17.014 -9.981 -5.646 1.00 89.06 165 TYR A O 1
ATOM 1286 N N . ASP A 1 166 ? 16.584 -7.832 -5.142 1.00 91.31 166 ASP A N 1
ATOM 1287 C CA . ASP A 1 166 ? 15.827 -8.130 -3.929 1.00 91.31 166 ASP A CA 1
ATOM 1288 C C . ASP A 1 166 ? 14.384 -8.519 -4.276 1.00 91.31 166 ASP A C 1
ATOM 1290 O O . ASP A 1 166 ? 13.818 -8.101 -5.294 1.00 91.31 166 ASP A O 1
ATOM 1294 N N . LYS A 1 167 ? 13.774 -9.321 -3.399 1.00 94.25 167 LYS A N 1
ATOM 1295 C CA . LYS A 1 167 ? 12.343 -9.638 -3.457 1.00 94.25 167 LYS A CA 1
ATOM 1296 C C . LYS A 1 167 ? 11.527 -8.489 -2.885 1.00 94.25 167 LYS A C 1
ATOM 1298 O O . LYS A 1 167 ? 11.980 -7.807 -1.965 1.00 94.25 167 LYS A O 1
ATOM 1303 N N . MET A 1 168 ? 10.304 -8.321 -3.373 1.00 97.19 168 MET A N 1
ATOM 1304 C CA . MET A 1 168 ? 9.397 -7.335 -2.797 1.00 97.19 168 MET A CA 1
ATOM 1305 C C . MET A 1 168 ? 8.852 -7.813 -1.448 1.00 97.19 168 MET A C 1
ATOM 1307 O O . MET A 1 168 ? 8.621 -9.001 -1.204 1.00 97.19 168 MET A O 1
ATOM 1311 N N . HIS A 1 169 ? 8.661 -6.862 -0.542 1.00 96.94 169 HIS A N 1
ATOM 1312 C CA . HIS A 1 169 ? 8.204 -7.108 0.811 1.00 96.94 169 HIS A CA 1
ATOM 1313 C C . HIS A 1 169 ? 6.721 -7.508 0.805 1.00 96.94 169 HIS A C 1
ATOM 1315 O O . HIS A 1 169 ? 5.849 -6.696 0.495 1.00 96.94 169 HIS A O 1
ATOM 1321 N N . VAL A 1 170 ? 6.427 -8.758 1.182 1.00 95.56 170 VAL A N 1
ATOM 1322 C CA . VAL A 1 170 ? 5.106 -9.401 1.01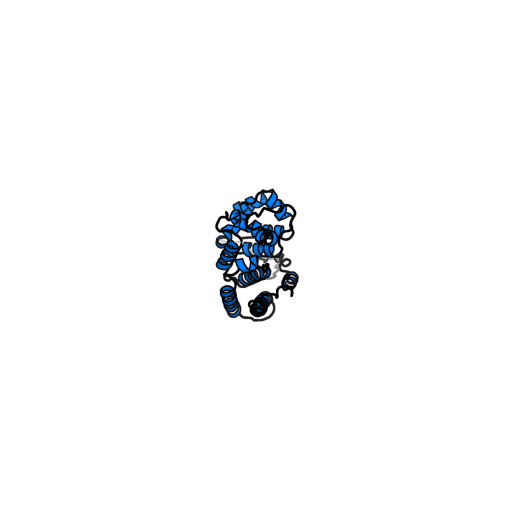5 1.00 95.56 170 VAL A CA 1
ATOM 1323 C C . VAL A 1 170 ? 3.956 -8.564 1.582 1.00 95.56 170 VAL A C 1
ATOM 1325 O O . VAL A 1 170 ? 2.980 -8.309 0.879 1.00 95.56 170 VAL A O 1
ATOM 1328 N N . LEU A 1 171 ? 4.081 -8.081 2.822 1.00 94.44 171 LEU A N 1
ATOM 1329 C CA . LEU A 1 171 ? 3.051 -7.239 3.446 1.00 94.44 171 LEU A CA 1
ATOM 1330 C C . LEU A 1 171 ? 2.947 -5.865 2.769 1.00 94.44 171 LEU A C 1
ATOM 1332 O O . LEU A 1 171 ? 1.867 -5.303 2.713 1.00 94.44 171 LEU A O 1
ATOM 1336 N N . GLY A 1 172 ? 4.030 -5.339 2.191 1.00 97.50 172 GLY A N 1
ATOM 1337 C CA . GLY A 1 172 ? 3.974 -4.099 1.410 1.00 97.50 172 GLY A CA 1
ATOM 1338 C C . GLY A 1 172 ? 3.180 -4.281 0.113 1.00 97.50 172 GLY A C 1
ATOM 1339 O O . GLY A 1 172 ? 2.322 -3.466 -0.231 1.00 97.50 172 GLY A O 1
ATOM 1340 N N . CYS A 1 173 ? 3.374 -5.411 -0.567 1.00 98.12 173 CYS A N 1
ATOM 1341 C CA . CYS A 1 173 ? 2.550 -5.788 -1.712 1.00 98.12 173 CYS A CA 1
ATOM 1342 C C . CYS A 1 173 ? 1.072 -5.991 -1.335 1.00 98.12 173 CYS A C 1
ATOM 1344 O O . CYS A 1 173 ? 0.205 -5.685 -2.154 1.00 98.12 173 CYS A O 1
ATOM 1346 N N . LEU A 1 174 ? 0.760 -6.479 -0.129 1.00 96.12 174 LEU A N 1
ATOM 1347 C CA . LEU A 1 174 ? -0.620 -6.601 0.368 1.00 96.12 174 LEU A CA 1
ATOM 1348 C C . LEU A 1 174 ? -1.242 -5.228 0.677 1.00 96.12 174 LEU A C 1
ATOM 1350 O O . LEU A 1 174 ? -2.313 -4.931 0.142 1.00 96.12 174 LEU A O 1
ATOM 1354 N N . MET A 1 175 ? -0.527 -4.339 1.380 1.00 98.06 175 MET A N 1
ATOM 1355 C CA . MET A 1 175 ? -0.936 -2.939 1.582 1.00 98.06 175 MET A CA 1
ATOM 1356 C C . MET A 1 175 ? -1.284 -2.264 0.249 1.00 98.06 175 MET A C 1
ATOM 1358 O O . MET A 1 175 ? -2.335 -1.640 0.122 1.00 98.06 175 MET A O 1
ATOM 1362 N N . LEU A 1 176 ? -0.433 -2.415 -0.772 1.00 98.44 176 LEU A N 1
ATOM 1363 C CA . LEU A 1 176 ? -0.658 -1.833 -2.099 1.00 98.44 176 LEU A CA 1
ATOM 1364 C C . LEU A 1 176 ? -1.871 -2.437 -2.824 1.00 98.44 176 LEU A C 1
ATOM 1366 O O . LEU A 1 176 ? -2.612 -1.699 -3.472 1.00 98.44 176 LEU A O 1
ATOM 1370 N N . GLN A 1 177 ? -2.116 -3.744 -2.695 1.00 98.06 177 GLN A N 1
ATOM 1371 C CA . GLN A 1 177 ? -3.323 -4.386 -3.238 1.00 98.06 177 GLN A CA 1
ATOM 1372 C C . GLN A 1 177 ? -4.606 -3.865 -2.578 1.00 98.06 177 GLN A C 1
ATOM 1374 O O . GLN A 1 177 ? -5.607 -3.684 -3.270 1.00 98.06 177 GLN A O 1
ATOM 1379 N N . ILE A 1 178 ? -4.577 -3.599 -1.267 1.00 97.19 178 ILE A N 1
ATOM 1380 C CA . ILE A 1 178 ? -5.693 -2.982 -0.537 1.00 97.19 178 ILE A CA 1
ATOM 1381 C C . ILE A 1 178 ? -5.889 -1.535 -1.007 1.00 97.19 178 ILE A C 1
ATOM 1383 O O . ILE A 1 178 ? -6.995 -1.150 -1.380 1.00 97.19 178 ILE A O 1
ATOM 1387 N N . ILE A 1 179 ? -4.809 -0.751 -1.076 1.00 97.88 179 ILE A N 1
ATOM 1388 C CA . ILE A 1 179 ? -4.841 0.640 -1.546 1.00 97.88 179 ILE A CA 1
ATOM 1389 C C . ILE A 1 179 ? -5.438 0.735 -2.956 1.00 97.88 179 ILE A C 1
ATOM 1391 O O . ILE A 1 179 ? -6.339 1.540 -3.172 1.00 97.88 179 ILE A O 1
ATOM 1395 N N . PHE A 1 180 ? -5.035 -0.111 -3.909 1.00 97.69 180 PHE A N 1
ATOM 1396 C CA . PHE A 1 180 ? -5.591 -0.071 -5.269 1.00 97.69 180 PHE A CA 1
ATOM 1397 C C . PHE A 1 180 ? -7.069 -0.509 -5.385 1.00 97.69 180 PHE A C 1
ATOM 1399 O O . PHE A 1 180 ? -7.640 -0.365 -6.466 1.00 97.69 180 PHE A O 1
ATOM 1406 N N . ARG A 1 181 ? -7.723 -0.967 -4.305 1.00 95.56 181 ARG A N 1
ATOM 1407 C CA . ARG A 1 181 ? -9.191 -1.138 -4.251 1.00 95.56 181 ARG A CA 1
ATOM 1408 C C . ARG A 1 181 ? -9.949 0.117 -3.811 1.00 95.56 181 ARG A C 1
ATOM 1410 O O . ARG A 1 181 ? -11.160 0.176 -4.010 1.00 95.56 181 ARG A O 1
ATOM 1417 N N . TYR A 1 182 ? -9.284 1.112 -3.224 1.00 95.50 182 TYR A N 1
ATOM 1418 C CA . TYR A 1 182 ? -9.950 2.337 -2.780 1.00 95.50 182 TYR A CA 1
ATOM 1419 C C . TYR A 1 182 ? -10.313 3.277 -3.951 1.00 95.50 182 TYR A C 1
ATOM 1421 O O . TYR A 1 182 ? -9.633 3.272 -4.982 1.00 95.50 182 TYR A O 1
ATOM 1429 N N . PRO A 1 183 ? -11.355 4.128 -3.798 1.00 94.44 183 PRO A N 1
ATOM 1430 C CA . PRO A 1 183 ? -11.781 5.075 -4.828 1.00 94.44 183 PRO A CA 1
ATOM 1431 C C . PRO A 1 183 ? -10.628 5.923 -5.373 1.00 94.44 183 PRO A C 1
ATOM 1433 O O . PRO A 1 183 ? -9.841 6.491 -4.608 1.00 94.44 183 PRO A O 1
ATOM 1436 N N . MET A 1 184 ? -10.541 6.043 -6.704 1.00 93.81 184 MET A N 1
ATOM 1437 C CA . MET A 1 184 ? -9.350 6.573 -7.387 1.00 93.81 184 MET A CA 1
ATOM 1438 C C . MET A 1 184 ? -8.921 7.980 -6.932 1.00 93.81 184 MET A C 1
ATOM 1440 O O . MET A 1 184 ? -7.755 8.348 -7.079 1.00 93.81 184 MET A O 1
ATOM 1444 N N . GLN A 1 185 ? -9.845 8.773 -6.388 1.00 93.62 185 GLN A N 1
ATOM 1445 C CA . GLN A 1 185 ? -9.618 10.119 -5.861 1.00 93.62 185 GLN A CA 1
ATOM 1446 C C . GLN A 1 185 ? -8.681 10.113 -4.642 1.00 93.62 185 GLN A C 1
ATOM 1448 O O . GLN A 1 185 ? -7.894 11.041 -4.482 1.00 93.62 185 GLN A O 1
ATOM 1453 N N . LEU A 1 186 ? -8.734 9.062 -3.816 1.00 94.81 186 LEU A N 1
ATOM 1454 C CA . LEU A 1 186 ? -7.954 8.936 -2.578 1.00 94.81 186 LEU A CA 1
ATOM 1455 C C . LEU A 1 186 ? -6.511 8.473 -2.840 1.00 94.81 186 LEU A C 1
ATOM 1457 O O . LEU A 1 186 ? -5.608 8.748 -2.054 1.00 94.81 186 LEU A O 1
ATOM 1461 N N . ILE A 1 187 ? -6.291 7.780 -3.961 1.00 95.25 187 ILE A N 1
ATOM 1462 C CA . ILE A 1 187 ? -5.059 7.028 -4.247 1.00 95.25 187 ILE A CA 1
ATOM 1463 C C . ILE A 1 187 ? -4.185 7.643 -5.349 1.00 95.25 187 ILE A C 1
ATOM 1465 O O . ILE A 1 187 ? -3.277 6.992 -5.871 1.00 95.25 187 ILE A O 1
ATOM 1469 N N . GLN A 1 188 ? -4.415 8.915 -5.688 1.00 94.50 188 GLN A N 1
ATOM 1470 C CA . GLN A 1 188 ? -3.621 9.641 -6.689 1.00 94.50 188 GLN A CA 1
ATOM 1471 C C . GLN A 1 188 ? -2.092 9.568 -6.467 1.00 94.50 188 GLN A C 1
ATOM 1473 O O . GLN A 1 188 ? -1.400 9.340 -7.461 1.00 94.50 188 GLN A O 1
ATOM 1478 N N . PRO A 1 189 ? -1.533 9.658 -5.237 1.00 94.12 189 PRO A N 1
ATOM 1479 C CA . PRO A 1 189 ? -0.086 9.526 -5.030 1.00 94.12 189 PRO A CA 1
ATOM 1480 C C . PRO A 1 189 ? 0.463 8.164 -5.487 1.00 94.12 189 PRO A C 1
ATOM 1482 O O . PRO A 1 189 ? 1.467 8.100 -6.192 1.00 94.12 189 PRO A O 1
ATOM 1485 N N . PHE A 1 190 ? -0.246 7.075 -5.177 1.00 96.81 190 PHE A N 1
ATOM 1486 C CA . PHE A 1 190 ? 0.135 5.710 -5.554 1.00 96.81 190 PHE A CA 1
ATOM 1487 C C . PHE A 1 190 ? 0.014 5.482 -7.070 1.00 96.81 190 PHE A C 1
ATOM 1489 O O . PHE A 1 190 ? 0.890 4.870 -7.681 1.00 96.81 190 PHE A O 1
ATOM 1496 N N . ILE A 1 191 ? -1.028 6.037 -7.705 1.00 96.56 191 ILE A N 1
ATOM 1497 C CA . ILE A 1 191 ? -1.201 6.018 -9.169 1.00 96.56 191 ILE A CA 1
ATOM 1498 C C . ILE A 1 191 ? -0.069 6.790 -9.860 1.00 96.56 191 ILE A C 1
ATOM 1500 O O . ILE A 1 191 ? 0.495 6.314 -10.848 1.00 96.56 191 ILE A O 1
ATOM 1504 N N . MET A 1 192 ? 0.272 7.982 -9.362 1.00 95.12 192 MET A N 1
ATOM 1505 C CA . MET A 1 192 ? 1.373 8.784 -9.898 1.00 95.12 192 MET A CA 1
ATOM 1506 C C . MET A 1 192 ? 2.704 8.046 -9.755 1.00 95.12 192 MET A C 1
ATOM 1508 O O . MET A 1 192 ? 3.430 7.938 -10.740 1.00 95.12 192 MET A O 1
ATOM 1512 N N . SER A 1 193 ? 2.969 7.461 -8.586 1.00 96.38 193 SER A N 1
ATOM 1513 C CA . SER A 1 193 ? 4.157 6.649 -8.330 1.00 96.38 193 SER A CA 1
ATOM 1514 C C . SER A 1 193 ? 4.292 5.481 -9.313 1.00 96.38 193 SER A C 1
ATOM 1516 O O . SER A 1 193 ? 5.209 5.492 -10.139 1.00 96.38 193 SER A O 1
ATOM 1518 N N . LEU A 1 194 ? 3.332 4.549 -9.338 1.00 96.94 194 LEU A N 1
ATOM 1519 C CA . LEU A 1 194 ? 3.381 3.364 -10.206 1.00 96.94 194 LEU A CA 1
ATOM 1520 C C . LEU A 1 194 ? 3.421 3.721 -11.704 1.00 96.94 194 LEU A C 1
ATOM 1522 O O . LEU A 1 194 ? 4.133 3.090 -12.486 1.00 96.94 194 LEU A O 1
ATOM 1526 N N . THR A 1 195 ? 2.704 4.767 -12.131 1.00 96.38 195 THR A N 1
ATOM 1527 C CA . THR A 1 195 ? 2.766 5.204 -13.538 1.00 96.38 195 THR A CA 1
ATOM 1528 C C . THR A 1 195 ? 4.057 5.954 -13.894 1.00 96.38 195 THR A C 1
ATOM 1530 O O . THR A 1 195 ? 4.372 6.028 -15.086 1.00 96.38 195 THR A O 1
ATOM 1533 N N . SER A 1 196 ? 4.823 6.447 -12.911 1.00 95.19 196 SER A N 1
ATOM 1534 C CA . SER A 1 196 ? 6.112 7.140 -13.104 1.00 95.19 196 SER A CA 1
ATOM 1535 C C . SER A 1 196 ? 7.345 6.227 -13.131 1.00 95.19 196 SER A C 1
ATOM 1537 O O . SER A 1 196 ? 8.331 6.599 -13.760 1.00 95.19 196 SER A O 1
ATOM 1539 N N . MET A 1 197 ? 7.280 5.032 -12.527 1.00 95.06 197 MET A N 1
ATOM 1540 C CA . MET A 1 197 ? 8.347 4.015 -12.580 1.00 95.06 197 MET A CA 1
ATOM 1541 C C . MET A 1 197 ? 8.748 3.695 -14.030 1.00 95.06 197 MET A C 1
ATOM 1543 O O . MET A 1 197 ? 7.877 3.572 -14.890 1.00 95.06 197 MET A O 1
ATOM 1547 N N . ASP A 1 198 ? 10.033 3.529 -14.325 1.00 94.25 198 ASP A N 1
ATOM 1548 C CA . ASP A 1 198 ? 10.506 3.122 -15.656 1.00 94.25 198 ASP A CA 1
ATOM 1549 C C . ASP A 1 198 ? 10.231 1.636 -15.978 1.00 94.25 198 ASP A C 1
ATOM 1551 O O . ASP A 1 198 ? 9.755 0.858 -15.147 1.00 94.25 198 ASP A O 1
ATOM 1555 N N . THR A 1 199 ? 10.533 1.245 -17.220 1.00 96.44 199 THR A N 1
ATOM 1556 C CA . THR A 1 199 ? 10.360 -0.124 -17.729 1.00 96.44 199 THR A CA 1
ATOM 1557 C C . THR A 1 199 ? 11.124 -1.176 -16.929 1.00 96.44 199 THR A C 1
ATOM 1559 O O . THR A 1 199 ? 10.584 -2.260 -16.723 1.00 96.44 199 THR A O 1
ATOM 1562 N N . ALA A 1 200 ? 12.342 -0.907 -16.447 1.00 95.75 200 ALA A N 1
ATOM 1563 C CA . ALA A 1 200 ? 13.109 -1.926 -15.728 1.00 95.75 200 ALA A CA 1
ATOM 1564 C C . ALA A 1 200 ? 12.460 -2.235 -14.371 1.00 95.75 200 ALA A C 1
ATOM 1566 O O . ALA A 1 200 ? 12.257 -3.403 -14.028 1.00 95.75 200 ALA A O 1
ATOM 1567 N N . HIS A 1 201 ? 12.048 -1.194 -13.647 1.00 96.25 201 HIS A N 1
ATOM 1568 C CA . HIS A 1 201 ? 11.378 -1.325 -12.354 1.00 96.25 201 HIS A CA 1
ATOM 1569 C C . HIS A 1 201 ? 9.966 -1.932 -12.472 1.00 96.25 201 HIS A C 1
ATOM 1571 O O . HIS A 1 201 ? 9.594 -2.799 -11.674 1.00 96.25 201 HIS A O 1
ATOM 1577 N N . VAL A 1 202 ? 9.189 -1.575 -13.505 1.00 97.25 202 VAL A N 1
ATOM 1578 C CA . VAL A 1 202 ? 7.891 -2.227 -13.787 1.00 97.25 202 VAL A CA 1
ATOM 1579 C C . VAL A 1 202 ? 8.075 -3.695 -14.196 1.00 97.25 202 VAL A C 1
ATOM 1581 O O . VAL A 1 202 ? 7.347 -4.557 -13.704 1.00 97.25 202 VAL A O 1
ATOM 1584 N N . LEU A 1 203 ? 9.085 -4.021 -15.007 1.00 96.56 203 LEU A N 1
ATOM 1585 C CA . LEU A 1 203 ? 9.371 -5.400 -15.413 1.00 96.56 203 LEU A CA 1
ATOM 1586 C C . LEU A 1 203 ? 9.894 -6.271 -14.257 1.00 96.56 203 LEU A C 1
ATOM 1588 O O . LEU A 1 203 ? 9.623 -7.471 -14.241 1.00 96.56 203 LEU A O 1
ATOM 1592 N N . GLN A 1 204 ? 10.622 -5.706 -13.287 1.00 96.88 204 GLN A N 1
ATOM 1593 C CA . GLN A 1 204 ? 10.961 -6.411 -12.043 1.00 96.88 204 GLN A CA 1
ATOM 1594 C C . GLN A 1 204 ? 9.714 -6.610 -11.172 1.00 96.88 204 GLN A C 1
ATOM 1596 O O . GLN A 1 204 ? 9.491 -7.720 -10.694 1.00 96.88 204 GLN A O 1
ATOM 1601 N N . THR A 1 205 ? 8.855 -5.591 -11.047 1.00 97.62 205 THR A N 1
ATOM 1602 C CA . THR A 1 205 ? 7.562 -5.704 -10.345 1.00 97.62 205 THR A CA 1
ATOM 1603 C C . THR A 1 205 ? 6.718 -6.853 -10.906 1.00 97.62 205 THR A C 1
ATOM 1605 O O . THR A 1 205 ? 6.239 -7.688 -10.149 1.00 97.62 205 THR A O 1
ATOM 1608 N N . ALA A 1 206 ? 6.589 -6.952 -12.232 1.00 97.12 206 ALA A N 1
ATOM 1609 C CA . ALA A 1 206 ? 5.811 -7.997 -12.902 1.00 97.12 206 ALA A CA 1
ATOM 1610 C C . ALA A 1 206 ? 6.415 -9.417 -12.802 1.00 97.12 206 ALA A C 1
ATOM 1612 O O . ALA A 1 206 ? 5.755 -10.385 -13.178 1.00 97.12 206 ALA A O 1
ATOM 1613 N N . LYS A 1 207 ? 7.662 -9.554 -12.328 1.00 96.75 207 LYS A N 1
ATOM 1614 C CA . LYS A 1 207 ? 8.345 -10.843 -12.102 1.00 96.75 207 LYS A CA 1
ATOM 1615 C C . LYS A 1 207 ? 8.341 -11.281 -10.637 1.00 96.75 207 LYS A C 1
ATOM 1617 O O . LYS A 1 207 ? 8.614 -12.448 -10.363 1.00 96.75 207 LYS A O 1
ATOM 1622 N N . ASP A 1 208 ? 8.064 -10.371 -9.708 1.00 97.50 208 ASP A N 1
ATOM 1623 C CA . ASP A 1 208 ? 7.926 -10.684 -8.289 1.00 97.50 208 ASP A CA 1
ATOM 1624 C C . ASP A 1 208 ? 6.510 -11.209 -7.983 1.00 97.50 208 ASP A C 1
ATOM 1626 O O . ASP A 1 208 ? 5.517 -10.713 -8.514 1.00 97.50 208 ASP A O 1
ATOM 1630 N N . ALA A 1 209 ? 6.406 -12.220 -7.116 1.00 94.62 209 ALA A N 1
ATOM 1631 C CA . ALA A 1 209 ? 5.139 -12.884 -6.801 1.00 94.62 209 ALA A CA 1
ATOM 1632 C C . ALA A 1 209 ? 4.163 -12.021 -5.975 1.00 94.62 209 ALA A C 1
ATOM 1634 O O . ALA A 1 209 ? 2.958 -12.257 -6.022 1.00 94.62 209 ALA A O 1
ATOM 1635 N N . GLY A 1 210 ? 4.655 -11.030 -5.226 1.00 94.50 210 GLY A N 1
ATOM 1636 C CA . GLY A 1 210 ? 3.834 -9.978 -4.627 1.00 94.50 210 GLY A CA 1
ATOM 1637 C C . GLY A 1 210 ? 3.654 -8.791 -5.576 1.00 94.50 210 GLY A C 1
ATOM 1638 O O . GLY A 1 210 ? 2.555 -8.242 -5.678 1.00 94.50 210 GLY A O 1
ATOM 1639 N N . GLY A 1 211 ? 4.710 -8.420 -6.305 1.00 97.25 211 GLY A N 1
ATOM 1640 C CA . GLY A 1 211 ? 4.700 -7.311 -7.264 1.00 97.25 211 GLY A CA 1
ATOM 1641 C C . GLY A 1 211 ? 3.680 -7.473 -8.398 1.00 97.25 211 GLY A C 1
ATOM 1642 O O . GLY A 1 211 ? 2.969 -6.517 -8.720 1.00 97.25 211 GLY A O 1
ATOM 1643 N N . VAL A 1 212 ? 3.525 -8.678 -8.954 1.00 97.75 212 VAL A N 1
ATOM 1644 C CA . VAL A 1 212 ? 2.530 -8.945 -10.006 1.00 97.75 212 VAL A CA 1
ATOM 1645 C C . VAL A 1 212 ? 1.101 -8.709 -9.503 1.00 97.75 212 VAL A C 1
ATOM 1647 O O . VAL A 1 212 ? 0.329 -8.025 -10.170 1.00 97.75 212 VAL A O 1
ATOM 1650 N N . CYS A 1 213 ? 0.783 -9.132 -8.276 1.00 97.69 213 CYS A N 1
ATOM 1651 C CA . CYS A 1 213 ? -0.524 -8.908 -7.652 1.00 97.69 213 CYS A CA 1
ATOM 1652 C C . CYS A 1 213 ? -0.814 -7.412 -7.416 1.00 97.69 213 CYS A C 1
ATOM 1654 O O . CYS A 1 213 ? -1.964 -6.980 -7.506 1.00 97.69 213 CYS A O 1
ATOM 1656 N N . VAL A 1 214 ? 0.217 -6.590 -7.171 1.00 98.38 214 VAL A N 1
ATOM 1657 C CA . VAL A 1 214 ? 0.082 -5.119 -7.115 1.00 98.38 214 VAL A CA 1
ATOM 1658 C C . VAL A 1 214 ? -0.305 -4.546 -8.482 1.00 98.38 214 VAL A C 1
ATOM 1660 O O . VAL A 1 214 ? -1.190 -3.689 -8.556 1.00 98.38 214 VAL A O 1
ATOM 1663 N N . ILE A 1 215 ? 0.312 -5.028 -9.566 1.00 98.25 215 ILE A N 1
ATOM 1664 C CA . ILE A 1 215 ? -0.051 -4.622 -10.933 1.00 98.25 215 ILE A CA 1
ATOM 1665 C C . ILE A 1 215 ? -1.473 -5.088 -11.267 1.00 98.25 215 ILE A C 1
ATOM 1667 O O . ILE A 1 215 ? -2.256 -4.293 -11.782 1.00 98.25 215 ILE A O 1
ATOM 1671 N N . GLU A 1 216 ? -1.851 -6.324 -10.936 1.00 98.12 216 GLU A N 1
ATOM 1672 C CA . GLU A 1 216 ? -3.209 -6.841 -11.157 1.00 98.12 216 GLU A CA 1
ATOM 1673 C C . GLU A 1 216 ? -4.274 -6.033 -10.401 1.00 98.12 216 GLU A C 1
ATOM 1675 O O . GLU A 1 216 ? -5.302 -5.680 -10.985 1.00 98.12 216 GLU A O 1
ATOM 1680 N N . ALA A 1 217 ? -4.021 -5.660 -9.141 1.00 97.94 217 ALA A N 1
ATOM 1681 C CA . ALA A 1 217 ? -4.913 -4.793 -8.370 1.00 97.94 217 ALA A CA 1
ATOM 1682 C C . ALA A 1 217 ? -5.047 -3.401 -9.016 1.00 97.94 217 ALA A C 1
ATOM 1684 O O . ALA A 1 217 ? -6.162 -2.924 -9.234 1.00 97.94 217 ALA A O 1
ATOM 1685 N N . PHE A 1 218 ? -3.934 -2.782 -9.425 1.00 98.38 218 PHE A N 1
ATOM 1686 C CA . PHE A 1 218 ? -3.954 -1.516 -10.164 1.00 98.38 218 PHE A CA 1
ATOM 1687 C C . PHE A 1 218 ? -4.721 -1.619 -11.496 1.00 98.38 218 PHE A C 1
ATOM 1689 O O . PHE A 1 218 ? -5.527 -0.740 -11.814 1.00 98.38 218 PHE A O 1
ATOM 1696 N N . LEU A 1 219 ? -4.537 -2.696 -12.263 1.00 97.62 219 LEU A N 1
ATOM 1697 C CA . LEU A 1 219 ? -5.260 -2.937 -13.517 1.00 97.62 219 LEU A CA 1
ATOM 1698 C C . LEU A 1 219 ? -6.745 -3.275 -13.301 1.00 97.62 219 LEU A C 1
ATOM 1700 O O . LEU A 1 219 ? -7.549 -3.028 -14.203 1.00 97.62 219 LEU A O 1
ATOM 1704 N N . SER A 1 220 ? -7.125 -3.744 -12.111 1.00 96.81 220 SER A N 1
ATOM 1705 C CA . SER A 1 220 ? -8.514 -4.033 -11.718 1.00 96.81 220 SER A CA 1
ATOM 1706 C C . SER A 1 220 ? -9.257 -2.827 -11.119 1.00 96.81 220 SER A C 1
ATOM 1708 O O . SER A 1 220 ? -10.480 -2.792 -11.176 1.00 96.81 220 SER A O 1
ATOM 1710 N N . SER A 1 221 ? -8.536 -1.831 -10.592 1.00 96.12 221 SER A N 1
ATOM 1711 C CA . SER A 1 221 ? -9.078 -0.608 -9.964 1.00 96.12 221 SER A CA 1
ATOM 1712 C C . SER A 1 221 ? -9.923 0.285 -10.895 1.00 96.12 221 SER A C 1
ATOM 1714 O O . SER A 1 221 ? -9.864 0.151 -12.116 1.00 96.12 221 SER A O 1
ATOM 1716 N N . ASP A 1 222 ? -10.604 1.304 -10.361 1.00 93.75 222 ASP A N 1
ATOM 1717 C CA . ASP A 1 222 ? -11.329 2.321 -11.157 1.00 93.75 222 ASP A CA 1
ATOM 1718 C C . ASP A 1 222 ? -10.419 3.298 -11.943 1.00 93.75 222 ASP A C 1
ATOM 1720 O O . ASP A 1 222 ? -10.885 4.260 -12.560 1.00 93.75 222 ASP A O 1
ATOM 1724 N N . VAL A 1 223 ? -9.099 3.085 -11.954 1.00 95.50 223 VAL A N 1
ATOM 1725 C CA . VAL A 1 223 ? -8.155 3.953 -12.670 1.00 95.50 223 VAL A CA 1
ATOM 1726 C C . VAL A 1 223 ? -8.423 3.956 -14.180 1.00 95.50 223 VAL A C 1
ATOM 1728 O O . VAL A 1 223 ? -8.504 2.915 -14.831 1.00 95.50 223 VAL A O 1
ATOM 1731 N N . SER A 1 224 ? -8.484 5.157 -14.765 1.00 95.25 224 SER A N 1
ATOM 1732 C CA . SER A 1 224 ? -8.721 5.341 -16.203 1.00 95.25 224 SER A CA 1
ATOM 1733 C C . SER A 1 224 ? -7.780 4.509 -17.091 1.00 95.25 224 SER A C 1
ATOM 1735 O O . SER A 1 224 ? -6.568 4.442 -16.857 1.00 95.25 224 SER A O 1
ATOM 1737 N N . THR A 1 225 ? -8.317 3.958 -18.184 1.00 96.12 225 THR A N 1
ATOM 1738 C CA . THR A 1 225 ? -7.577 3.128 -19.153 1.00 96.12 225 THR A CA 1
ATOM 1739 C C . THR A 1 225 ? -6.307 3.807 -19.672 1.00 96.12 225 THR A C 1
ATOM 1741 O O . THR A 1 225 ? -5.290 3.148 -19.854 1.00 96.12 225 THR A O 1
ATOM 1744 N N . LYS A 1 226 ? -6.318 5.140 -19.832 1.00 95.88 226 LYS A N 1
ATOM 1745 C CA . LYS A 1 226 ? -5.145 5.935 -20.242 1.00 95.88 226 LYS A CA 1
ATOM 1746 C C . LYS A 1 226 ? -3.979 5.844 -19.249 1.00 95.88 226 LYS A C 1
ATOM 1748 O O . LYS A 1 226 ? -2.829 5.854 -19.675 1.00 95.88 226 LYS A O 1
ATOM 1753 N N . MET A 1 227 ? -4.256 5.771 -17.945 1.00 95.19 227 MET A N 1
ATOM 1754 C CA . MET A 1 227 ? -3.219 5.610 -16.919 1.00 95.19 227 MET A CA 1
ATOM 1755 C C . MET A 1 227 ? -2.810 4.144 -16.755 1.00 95.19 227 MET A C 1
ATOM 1757 O O . MET A 1 227 ? -1.619 3.881 -16.619 1.00 95.19 227 MET A O 1
ATOM 1761 N N . LYS A 1 228 ? -3.749 3.192 -16.860 1.00 97.56 228 LYS A N 1
ATOM 1762 C CA . LYS A 1 228 ? -3.430 1.751 -16.888 1.00 97.56 228 LYS A CA 1
ATOM 1763 C C . LYS A 1 228 ? -2.490 1.399 -18.046 1.00 97.56 228 LYS A C 1
ATOM 1765 O O . LYS A 1 228 ? -1.482 0.727 -17.843 1.00 97.56 228 LYS A O 1
ATOM 1770 N N . LEU A 1 229 ? -2.756 1.942 -19.236 1.00 96.75 229 LEU A N 1
ATOM 1771 C CA . LEU A 1 229 ? -1.941 1.726 -20.433 1.00 96.75 229 LEU A CA 1
ATOM 1772 C C . LEU A 1 229 ? -0.473 2.149 -20.236 1.00 96.75 229 LEU A C 1
ATOM 1774 O O . LEU A 1 229 ? 0.406 1.440 -20.704 1.00 96.75 229 LEU A O 1
ATOM 1778 N N . LYS A 1 230 ? -0.188 3.215 -19.465 1.00 96.50 230 LYS A N 1
ATOM 1779 C CA . LYS A 1 230 ? 1.193 3.636 -19.137 1.00 96.50 230 LYS A CA 1
ATOM 1780 C C . LYS A 1 230 ? 2.020 2.576 -18.398 1.00 96.50 230 LYS A C 1
ATOM 1782 O O . LYS A 1 230 ? 3.235 2.725 -18.333 1.00 96.50 230 LYS A O 1
ATOM 1787 N N . VAL A 1 231 ? 1.388 1.591 -17.761 1.00 96.56 231 VAL A N 1
ATOM 1788 C CA . VAL A 1 231 ?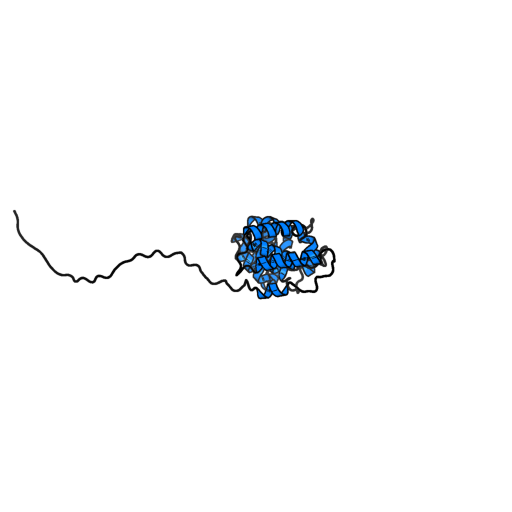 2.078 0.472 -17.093 1.00 96.56 231 VAL A CA 1
ATOM 1789 C C . VAL A 1 231 ? 2.137 -0.742 -18.021 1.00 96.56 231 VAL A C 1
ATOM 1791 O O . VAL A 1 231 ? 3.149 -1.424 -18.051 1.00 96.56 231 VAL A O 1
ATOM 1794 N N . VAL A 1 232 ? 1.097 -0.969 -18.830 1.00 95.81 232 VAL A N 1
ATOM 1795 C CA . VAL A 1 232 ? 1.017 -2.090 -19.789 1.00 95.81 232 VAL A CA 1
ATOM 1796 C C . VAL A 1 232 ? 1.947 -1.916 -21.003 1.00 95.81 232 VAL A C 1
ATOM 1798 O O . VAL A 1 232 ? 2.353 -2.906 -21.600 1.00 95.81 232 VAL A O 1
ATOM 1801 N N . THR A 1 233 ? 2.301 -0.685 -21.389 1.00 95.38 233 THR A N 1
ATOM 1802 C CA . THR A 1 233 ? 3.222 -0.404 -22.512 1.00 95.38 233 THR A CA 1
ATOM 1803 C C . THR A 1 233 ? 4.685 -0.234 -22.080 1.00 95.38 233 THR A C 1
ATOM 1805 O O . THR A 1 233 ? 5.411 0.527 -22.723 1.00 95.38 233 THR A O 1
ATOM 1808 N N . LYS A 1 234 ? 5.095 -0.850 -20.967 1.00 92.19 234 LYS A N 1
ATOM 1809 C CA . LYS A 1 234 ? 6.459 -0.782 -20.425 1.00 92.19 234 LYS A CA 1
ATOM 1810 C C . LYS A 1 234 ? 7.147 -2.134 -20.486 1.00 92.19 234 LYS A C 1
ATOM 1812 O O . LYS A 1 234 ? 8.338 -2.091 -20.856 1.00 92.19 234 LYS A O 1
#

Radius of gyration: 27.21 Å; chains: 1; bounding box: 98×45×83 Å